Protein 6HY3 (pdb70)

Solvent-accessible surface area: 12128 Å² total; per-residue (Å²): 138,190,141,113,160,96,111,77,35,142,90,40,16,84,4,77,77,28,9,115,48,53,187,42,42,90,40,55,113,29,60,96,0,7,20,80,0,108,141,36,49,51,86,121,45,1,48,63,20,70,121,55,39,44,68,4,0,56,7,57,40,116,9,4,10,31,56,138,19,46,0,57,0,57,0,38,91,14,154,64,120,108,66,18,0,28,0,0,0,0,35,1,119,35,83,5,48,78,36,0,7,0,3,0,76,3,46,8,1,49,0,1,0,10,3,3,0,16,0,17,35,31,90,147,31,55,46,3,14,0,4,0,1,21,4,0,6,33,33,33,27,159,52,45,113,62,6,23,67,40,0,6,0,3,6,36,9,8,70,120,95,73,76,81,127,82,89,8,58,35,17,0,96,116,3,42,135,44,3,106,33,80,32,29,5,7,37,102,94,30,0,6,3,1,0,29,0,81,54,16,24,82,2,31,0,24,0,1,18,11,51,17,10,62,6,88,4,67,62,87,3,114,80,84,0,20,0,4,0,0,0,28,0,32,118,17,92,154,0,0,4,57,4,89,93,134,39,4,97,57,100,138,35,0,14,0,73,0,24,19,0,15,0,26,42,12,49,131,149

Secondary structure (DSSP, 8-state):
--S-GGGG-SS-TTS-S-SPPPTTEEEEE-GGG-B-S-S---TTTEEE-----STTEEE-GGGEEEETTEEEEE-EE-S-TTS-EEE-EEEESS-B-SSEEEEEEEE--SSSSEEEEEEEEE-SSSEEEEEEEEE-SS-SSS--TTTTTEE--EEEEEETTEEEEEE--EEGGGS-TT-TTTT--TTTS-EEEEEEE-SSSEEEEEETTEEEEEEE-SS---S-BEEEEEEE--S-TTTTSPPPGGGGG-TTTSEEEEEEEEEEEEEE-

Structure (mmCIF, N/CA/C/O backbone):
data_6HY3
#
_entry.id   6HY3
#
_cell.length_a   60.604
_cell.length_b   101.498
_cell.length_c   46.693
_cell.angle_alpha   90.00
_cell.angle_beta   90.00
_cell.angle_gamma   90.00
#
_symmetry.space_group_name_H-M   'P 21 21 2'
#
loop_
_entity.id
_entity.type
_entity.pdbx_description
1 polymer 'Beta-agarase C'
2 non-polymer 'MAGNESIUM ION'
3 non-polymer GLYCEROL
4 non-polymer 1,2-ETHANEDIOL
5 water water
#
loop_
_atom_site.group_PDB
_atom_site.id
_atom_site.type_symbol
_atom_site.label_atom_id
_atom_site.label_alt_id
_atom_site.label_comp_id
_atom_site.label_asym_id
_atom_site.label_entity_id
_atom_site.label_seq_id
_atom_site.pdbx_PDB_ins_code
_atom_site.Cartn_x
_atom_site.Cartn_y
_atom_site.Cartn_z
_atom_site.occupancy
_atom_site.B_iso_or_equiv
_atom_site.auth_seq_id
_atom_site.auth_comp_id
_atom_site.auth_asym_id
_atom_site.auth_atom_id
_atom_site.pdbx_PDB_model_num
ATOM 1 N N . SER A 1 4 ? -2.793 40.033 44.679 1.00 34.20 60 SER A N 1
ATOM 2 C CA . SER A 1 4 ? -3.153 40.404 43.284 1.00 30.99 60 SER A CA 1
ATOM 3 C C . SER A 1 4 ? -3.989 39.278 42.671 1.00 28.08 60 SER A C 1
ATOM 4 O O . SER A 1 4 ? -3.784 38.141 43.053 1.00 23.53 60 SER A O 1
ATOM 7 N N . HIS A 1 5 ? -4.882 39.647 41.756 1.00 26.06 61 HIS A N 1
ATOM 8 C CA . HIS A 1 5 ? -5.803 38.727 41.032 1.00 24.90 61 HIS A CA 1
ATOM 9 C C . HIS A 1 5 ? -5.181 38.236 39.718 1.00 25.92 61 HIS A C 1
ATOM 10 O O . HIS A 1 5 ? -5.709 37.323 39.114 1.00 23.00 61 HIS A O 1
ATOM 17 N N . HIS A 1 6 ? -4.025 38.810 39.382 1.00 25.31 62 HIS A N 1
ATOM 18 C CA . HIS A 1 6 ? -3.267 38.540 38.142 1.00 23.54 62 HIS A CA 1
ATOM 19 C C . HIS A 1 6 ? -2.590 37.163 38.157 1.00 21.04 62 HIS A C 1
ATOM 20 O O . HIS A 1 6 ? -2.561 36.475 39.182 1.00 20.25 62 HIS A O 1
ATOM 27 N N . HIS A 1 7 ? -2.039 36.812 37.011 1.00 19.58 63 HIS A N 1
ATOM 28 C CA . HIS A 1 7 ? -1.216 35.592 36.882 1.00 17.40 63 HIS A CA 1
ATOM 29 C C . HIS A 1 7 ? 0.234 36.044 36.674 1.00 18.35 63 HIS A C 1
ATOM 30 O O . HIS A 1 7 ? 0.452 37.077 36.073 1.00 15.65 63 HIS A O 1
ATOM 37 N N . HIS A 1 8 ? 1.173 35.215 37.094 1.00 18.81 64 HIS A N 1
ATOM 38 C CA . HIS A 1 8 ? 2.613 35.535 36.925 1.00 18.18 64 HIS A CA 1
ATOM 39 C C . HIS A 1 8 ? 2.957 35.713 35.447 1.00 17.09 64 HIS A C 1
ATOM 40 O O . HIS A 1 8 ? 3.657 36.622 35.129 1.00 18.12 64 HIS A O 1
ATOM 47 N N . HIS A 1 9 ? 2.378 34.912 34.552 1.00 14.42 65 HIS A N 1
ATOM 48 C CA . HIS A 1 9 ? 2.687 35.005 33.101 1.00 14.49 65 HIS A CA 1
ATOM 49 C C . HIS A 1 9 ? 2.174 36.297 32.461 1.00 15.34 65 HIS A C 1
ATOM 50 O O . HIS A 1 9 ? 2.724 36.667 31.466 1.00 14.47 65 HIS A O 1
ATOM 57 N N . HIS A 1 10 ? 1.254 37.024 33.104 1.00 14.07 66 HIS A N 1
ATOM 58 C CA . HIS A 1 10 ? 0.806 38.333 32.560 1.00 14.16 66 HIS A CA 1
ATOM 59 C C . HIS A 1 10 ? 1.932 39.380 32.597 1.00 14.51 66 HIS A C 1
ATOM 60 O O . HIS A 1 10 ? 1.817 40.318 31.890 1.00 15.75 66 HIS A O 1
ATOM 67 N N . GLY A 1 11 ? 2.963 39.205 33.420 1.00 14.25 67 GLY A N 1
ATOM 68 C CA . GLY A 1 11 ? 4.092 40.138 33.558 1.00 14.22 67 GLY A CA 1
ATOM 69 C C . GLY A 1 11 ? 5.188 39.919 32.539 1.00 13.40 67 GLY A C 1
ATOM 70 O O . GLY A 1 11 ? 6.178 40.561 32.644 1.00 13.97 67 GLY A O 1
ATOM 71 N N . SER A 1 12 ? 5.008 39.024 31.581 1.00 11.54 68 SER A N 1
ATOM 72 C CA . SER A 1 12 ? 6.016 38.798 30.540 1.00 11.23 68 SER A CA 1
ATOM 73 C C . SER A 1 12 ? 5.419 38.941 29.151 1.00 9.62 68 SER A C 1
ATOM 74 O O . SER A 1 12 ? 4.285 38.445 28.916 1.00 10.92 68 SER A O 1
ATOM 77 N N . THR A 1 13 ? 6.183 39.467 28.209 1.00 11.16 69 THR A N 1
ATOM 78 C CA . THR A 1 13 ? 5.806 39.495 26.804 1.00 11.65 69 THR A CA 1
ATOM 79 C C . THR A 1 13 ? 6.027 38.115 26.183 1.00 11.39 69 THR A C 1
ATOM 80 O O . THR A 1 13 ? 5.530 37.888 25.094 1.00 11.93 69 THR A O 1
ATOM 84 N N . TYR A 1 14 ? 6.798 37.261 26.828 1.00 12.31 70 TYR A N 1
ATOM 85 C CA . TYR A 1 14 ? 7.041 35.886 26.341 1.00 12.12 70 TYR A CA 1
ATOM 86 C C . TYR A 1 14 ? 5.847 35.013 26.640 1.00 12.38 70 TYR A C 1
ATOM 87 O O . TYR A 1 14 ? 5.223 35.107 27.709 1.00 13.21 70 TYR A O 1
ATOM 96 N N . ASP A 1 15 ? 5.539 34.084 25.732 1.00 11.06 71 ASP A N 1
ATOM 97 C CA . ASP A 1 15 ? 4.544 33.034 25.966 1.00 10.61 71 ASP A CA 1
ATOM 98 C C . ASP A 1 15 ? 5.279 31.792 26.455 1.00 9.94 71 ASP A C 1
ATOM 99 O O . ASP A 1 15 ? 5.879 31.064 25.640 1.00 9.14 71 ASP A O 1
ATOM 104 N N . PHE A 1 16 ? 5.192 31.512 27.731 1.00 10.38 72 PHE A N 1
ATOM 105 C CA . PHE A 1 16 ? 5.931 30.393 28.306 1.00 10.31 72 PHE A CA 1
ATOM 106 C C . PHE A 1 16 ? 5.437 29.063 27.782 1.00 10.08 72 PHE A C 1
ATOM 107 O O . PHE A 1 16 ? 6.152 28.032 27.996 1.00 11.02 72 PHE A O 1
ATOM 115 N N . THR A 1 17 ? 4.269 28.998 27.186 1.00 9.84 73 THR A N 1
ATOM 116 C CA . THR A 1 17 ? 3.751 27.744 26.613 1.00 10.31 73 THR A CA 1
ATOM 117 C C . THR A 1 17 ? 4.277 27.472 25.200 1.00 9.78 73 THR A C 1
ATOM 118 O O . THR A 1 17 ? 3.996 26.407 24.668 1.00 10.32 73 THR A O 1
ATOM 122 N N . GLY A 1 18 ? 4.916 28.458 24.607 1.00 9.90 74 GLY A N 1
ATOM 123 C CA . GLY A 1 18 ? 5.512 28.284 23.276 1.00 9.41 74 GLY A CA 1
ATOM 124 C C . GLY A 1 18 ? 4.538 28.447 22.112 1.00 9.22 74 GLY A C 1
ATOM 125 O O . GLY A 1 18 ? 4.906 28.273 20.942 1.00 9.90 74 GLY A O 1
ATOM 126 N N . ASN A 1 19 ? 3.306 28.877 22.390 1.00 8.93 75 ASN A N 1
ATOM 127 C CA . ASN A 1 19 ? 2.202 28.944 21.386 1.00 10.56 75 ASN A CA 1
ATOM 128 C C . ASN A 1 19 ? 2.195 30.230 20.565 1.00 11.27 75 ASN A C 1
ATOM 129 O O . ASN A 1 19 ? 1.284 30.399 19.838 1.00 14.35 75 ASN A O 1
ATOM 134 N N . THR A 1 20 ? 3.216 31.050 20.696 1.00 10.04 76 THR A N 1
ATOM 135 C CA . THR A 1 20 ? 3.212 32.357 20.026 1.00 10.06 76 THR A CA 1
ATOM 136 C C . THR A 1 20 ? 4.555 32.498 19.333 1.00 9.57 76 THR A C 1
ATOM 137 O O . THR A 1 20 ? 5.565 32.316 19.960 1.00 10.89 76 THR A O 1
ATOM 141 N N . PRO A 1 21 ? 4.612 33.019 18.100 1.00 9.52 77 PRO A N 1
ATOM 142 C CA . PRO A 1 21 ? 5.896 33.254 17.471 1.00 10.40 77 PRO A CA 1
ATOM 143 C C . PRO A 1 21 ? 6.507 34.531 18.061 1.00 10.33 77 PRO A C 1
ATOM 144 O O . PRO A 1 21 ? 5.883 35.286 18.773 1.00 11.24 77 PRO A O 1
ATOM 148 N N . PRO A 1 22 ? 7.720 34.895 17.634 1.00 10.12 78 PRO A N 1
ATOM 149 C CA . PRO A 1 22 ? 8.339 36.149 18.037 1.00 10.53 78 PRO A CA 1
ATOM 150 C C . PRO A 1 22 ? 7.552 37.357 17.489 1.00 10.62 78 PRO A C 1
ATOM 151 O O . PRO A 1 22 ? 6.774 37.250 16.595 1.00 11.58 78 PRO A O 1
ATOM 155 N N . PRO A 1 23 ? 7.785 38.563 18.023 1.00 11.65 79 PRO A N 1
ATOM 156 C CA . PRO A 1 23 ? 7.042 39.716 17.556 1.00 11.93 79 PRO A CA 1
ATOM 157 C C . PRO A 1 23 ? 7.292 39.936 16.057 1.00 11.89 79 PRO A C 1
ATOM 158 O O . PRO A 1 23 ? 8.359 39.834 15.620 1.00 13.06 79 PRO A O 1
ATOM 162 N N . ALA A 1 24 ? 6.210 40.146 15.337 1.00 11.85 80 ALA A N 1
ATOM 163 C CA . ALA A 1 24 ? 6.299 40.396 13.893 1.00 13.19 80 ALA A CA 1
ATOM 164 C C . ALA A 1 24 ? 6.981 41.736 13.704 1.00 14.36 80 ALA A C 1
ATOM 165 O O . ALA A 1 24 ? 6.519 42.709 14.241 1.00 16.05 80 ALA A O 1
ATOM 167 N N . PRO A 1 25 ? 8.002 41.806 12.841 1.00 14.82 81 PRO A N 1
ATOM 168 C CA . PRO A 1 25 ? 8.572 43.088 12.451 1.00 15.96 81 PRO A CA 1
ATOM 169 C C . PRO A 1 25 ? 7.527 43.948 11.720 1.00 15.15 81 PRO A C 1
ATOM 170 O O . PRO A 1 25 ? 6.606 43.490 11.138 1.00 16.33 81 PRO A O 1
ATOM 174 N N . GLN A 1 26 ? 7.753 45.255 11.759 1.00 18.60 82 GLN A N 1
ATOM 175 C CA . GLN A 1 26 ? 6.856 46.235 11.101 1.00 21.89 82 GLN A CA 1
ATOM 176 C C . GLN A 1 26 ? 6.645 45.873 9.618 1.00 17.65 82 GLN A C 1
ATOM 177 O O . GLN A 1 26 ? 7.593 45.559 8.927 1.00 20.01 82 GLN A O 1
ATOM 183 N N . GLY A 1 27 ? 5.395 45.866 9.189 1.00 18.09 83 GLY A N 1
ATOM 184 C CA . GLY A 1 27 ? 5.029 45.564 7.793 1.00 17.95 83 GLY A CA 1
ATOM 185 C C . GLY A 1 27 ? 4.949 44.081 7.487 1.00 17.06 83 GLY A C 1
ATOM 186 O O . GLY A 1 27 ? 4.660 43.744 6.387 1.00 17.39 83 GLY A O 1
ATOM 187 N N . MET A 1 28 ? 5.195 43.236 8.481 1.00 16.05 84 MET A N 1
ATOM 188 C CA . MET A 1 28 ? 5.193 41.779 8.225 1.00 14.26 84 MET A CA 1
ATOM 189 C C . MET A 1 28 ? 4.162 41.101 9.134 1.00 12.90 84 MET A C 1
ATOM 190 O O . MET A 1 28 ? 3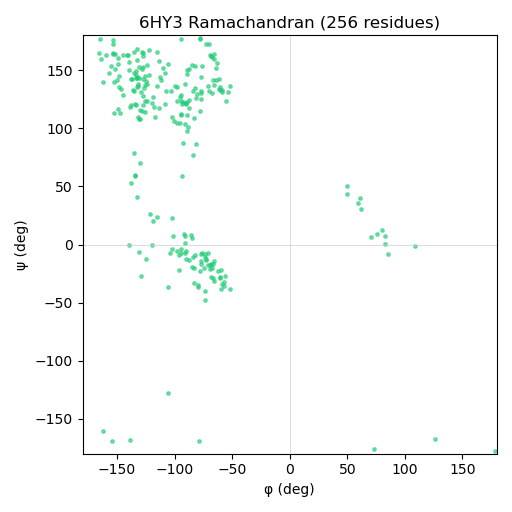.710 41.659 10.076 1.00 14.08 84 MET A O 1
ATOM 195 N N . LYS A 1 29 ? 3.891 39.855 8.810 1.00 12.25 85 LYS A N 1
ATOM 196 C CA . LYS A 1 29 ? 2.962 39.059 9.634 1.00 11.71 85 LYS A CA 1
ATOM 197 C C . LYS A 1 29 ? 3.378 37.593 9.557 1.00 10.71 85 LYS A C 1
ATOM 198 O O . LYS A 1 29 ? 3.991 37.192 8.595 1.00 11.04 85 LYS A O 1
ATOM 204 N N . TRP A 1 30 ? 3.005 36.863 10.593 1.00 10.25 86 TRP A N 1
ATOM 205 C CA . TRP A 1 30 ? 3.263 35.410 10.608 1.00 9.83 86 TRP A CA 1
ATOM 206 C C . TRP A 1 30 ? 2.035 34.670 10.100 1.00 10.20 86 TRP A C 1
ATOM 207 O O . TRP A 1 30 ? 0.965 34.892 10.605 1.00 12.10 86 TRP A O 1
ATOM 218 N N . VAL A 1 31 ? 2.259 33.795 9.151 1.00 10.10 87 VAL A N 1
ATOM 219 C CA . VAL A 1 31 ? 1.196 32.911 8.659 1.00 10.54 87 VAL A CA 1
ATOM 220 C C . VAL A 1 31 ? 1.615 31.451 8.826 1.00 10.50 87 VAL A C 1
ATOM 221 O O . VAL A 1 31 ? 2.816 31.125 8.833 1.00 10.23 87 VAL A O 1
ATOM 225 N N . LYS A 1 32 ? 0.636 30.626 9.110 1.00 10.54 88 LYS A N 1
ATOM 226 C CA A LYS A 1 32 ? 0.972 29.153 9.310 0.50 11.65 88 LYS A CA 1
ATOM 227 C CA B LYS A 1 32 ? 0.983 29.150 9.305 0.50 12.22 88 LYS A CA 1
ATOM 228 C C . LYS A 1 32 ? 1.348 28.364 8.004 1.00 12.23 88 LYS A C 1
ATOM 229 O O . LYS A 1 32 ? 0.737 28.600 7.004 1.00 14.06 88 LYS A O 1
ATOM 240 N N . ILE A 1 33 ? 2.419 27.625 8.096 1.00 10.96 89 ILE A N 1
ATOM 241 C CA . ILE A 1 33 ? 2.692 26.637 7.029 1.00 10.95 89 ILE A CA 1
ATOM 242 C C . ILE A 1 33 ? 2.028 25.343 7.475 1.00 10.68 89 ILE A C 1
ATOM 243 O O . ILE A 1 33 ? 2.568 24.659 8.298 1.00 10.52 89 ILE A O 1
ATOM 248 N N . SER A 1 34 ? 0.882 25.022 6.879 1.00 11.22 90 SER A N 1
ATOM 249 C CA . SER A 1 34 ? 0.107 23.857 7.371 1.00 12.14 90 SER A CA 1
ATOM 250 C C . SER A 1 34 ? 0.837 22.538 7.083 1.00 9.84 90 SER A C 1
ATOM 251 O O . SER A 1 34 ? 0.731 21.644 7.864 1.00 10.65 90 SER A O 1
ATOM 254 N N . GLN A 1 35 ? 1.658 22.470 6.035 1.00 9.50 91 GLN A N 1
ATOM 255 C CA . GLN A 1 35 ? 2.407 21.234 5.671 1.00 10.57 91 GLN A CA 1
ATOM 256 C C . GLN A 1 35 ? 3.564 20.969 6.655 1.00 10.73 91 GLN A C 1
ATOM 257 O O . GLN A 1 35 ? 4.059 19.904 6.632 1.00 10.76 91 GLN A O 1
ATOM 263 N N . LEU A 1 36 ? 3.928 21.944 7.492 1.00 9.45 92 LEU A N 1
ATOM 264 C CA . LEU A 1 36 ? 5.019 21.804 8.483 1.00 8.72 92 LEU A CA 1
ATOM 265 C C . LEU A 1 36 ? 4.468 21.990 9.907 1.00 8.55 92 LEU A C 1
ATOM 266 O O . LEU A 1 36 ? 5.242 22.208 10.802 1.00 8.89 92 LEU A O 1
ATOM 271 N N . SER A 1 37 ? 3.150 21.825 10.072 1.00 8.44 93 SER A N 1
ATOM 272 C CA . SER A 1 37 ? 2.486 21.997 11.383 1.00 9.39 93 SER A CA 1
ATOM 273 C C . SER A 1 37 ? 1.671 20.757 11.655 1.00 9.30 93 SER A C 1
ATOM 274 O O . SER A 1 37 ? 1.078 20.205 10.695 1.00 11.38 93 SER A O 1
ATOM 277 N N . ASP A 1 38 ? 1.612 20.298 12.881 1.00 9.39 94 ASP A N 1
ATOM 278 C CA . ASP A 1 38 ? 0.833 19.132 13.222 1.00 9.21 94 ASP A CA 1
ATOM 279 C C . ASP A 1 38 ? 0.618 19.127 14.725 1.00 9.04 94 ASP A C 1
ATOM 280 O O . ASP A 1 38 ? 1.575 19.385 15.476 1.00 9.40 94 ASP A O 1
ATOM 285 N N . GLU A 1 39 ? -0.571 18.754 15.163 1.00 9.67 95 GLU A N 1
ATOM 286 C CA . GLU A 1 39 ? -0.908 18.464 16.576 1.00 10.19 95 GLU A CA 1
ATOM 287 C C . GLU A 1 39 ? -0.797 16.981 16.913 1.00 8.97 95 GLU A C 1
ATOM 288 O O . GLU A 1 39 ? -0.986 16.600 18.057 1.00 9.65 95 GLU A O 1
ATOM 294 N N . PHE A 1 40 ? -0.570 16.152 15.898 1.00 9.76 96 PHE A N 1
ATOM 295 C CA . PHE A 1 40 ? -0.398 14.705 16.081 1.00 10.51 96 PHE A CA 1
ATOM 296 C C . PHE A 1 40 ? -1.627 14.079 16.729 1.00 13.09 96 PHE A C 1
ATOM 297 O O . PHE A 1 40 ? -1.461 13.109 17.467 1.00 14.52 96 PHE A O 1
ATOM 305 N N . ASN A 1 41 ? -2.819 14.573 16.396 1.00 13.24 97 ASN A N 1
ATOM 306 C CA . ASN A 1 41 ? -4.089 14.051 16.936 1.00 16.59 97 ASN A CA 1
ATOM 307 C C . ASN A 1 41 ? -4.762 13.179 15.897 1.00 17.85 97 ASN A C 1
ATOM 308 O O . ASN A 1 41 ? -5.840 12.673 16.244 1.00 20.16 97 ASN A O 1
ATOM 313 N N . ASN A 1 42 ? -4.227 13.069 14.699 1.00 16.63 98 ASN A N 1
ATOM 314 C CA . ASN A 1 42 ? -4.926 12.424 13.551 1.00 19.68 98 ASN A CA 1
ATOM 315 C C . ASN A 1 42 ? -3.968 11.462 12.865 1.00 18.03 98 ASN A C 1
ATOM 316 O O . ASN A 1 42 ? -3.931 11.436 11.638 1.00 19.44 98 ASN A O 1
ATOM 321 N N . GLY A 1 43 ? -3.176 10.721 13.620 1.00 17.92 99 GLY A N 1
ATOM 322 C CA . GLY A 1 43 ? -2.263 9.721 13.062 1.00 16.92 99 GLY A CA 1
ATOM 323 C C . GLY A 1 43 ? -1.059 10.338 12.364 1.00 14.20 99 GLY A C 1
ATOM 324 O O . GLY A 1 43 ? -0.801 11.557 12.458 1.00 16.18 99 GLY A O 1
ATOM 325 N N . PHE A 1 44 ? -0.265 9.482 11.781 1.00 13.51 100 PHE A N 1
ATOM 326 C CA . PHE A 1 44 ? 0.976 9.818 11.060 1.00 13.72 100 PHE A CA 1
ATOM 327 C C . PHE A 1 44 ? 0.576 10.219 9.664 1.00 15.11 100 PHE A C 1
ATOM 328 O O . PHE A 1 44 ? 0.125 9.351 8.846 1.00 15.25 100 PHE A O 1
ATOM 336 N N . ASN A 1 45 ? 0.677 11.496 9.343 1.00 12.04 101 ASN A N 1
ATOM 337 C CA . ASN A 1 45 ? 0.149 12.053 8.072 1.00 12.69 101 ASN A CA 1
ATOM 338 C C . ASN A 1 45 ? 1.220 11.942 6.996 1.00 12.93 101 ASN A C 1
ATOM 339 O O . ASN A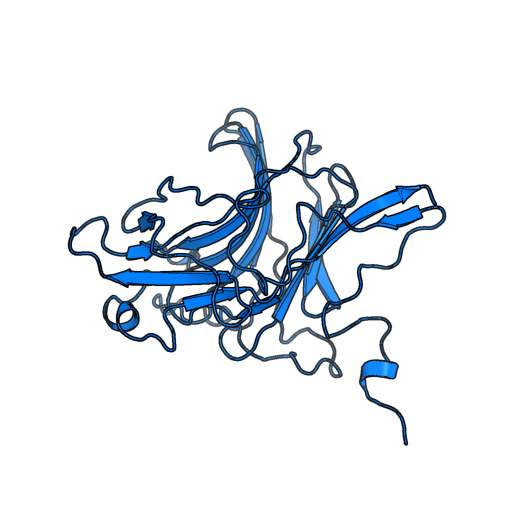 1 45 ? 2.195 12.756 6.998 1.00 14.01 101 ASN A O 1
ATOM 344 N N . THR A 1 46 ? 1.119 10.964 6.114 1.00 15.15 102 THR A N 1
ATOM 345 C CA . THR A 1 46 ? 2.143 10.709 5.086 1.00 15.63 102 THR A CA 1
ATOM 346 C C . THR A 1 46 ? 2.162 11.788 4.007 1.00 15.45 102 THR A C 1
ATOM 347 O O . THR A 1 46 ? 3.075 11.763 3.206 1.00 17.60 102 THR A O 1
ATOM 351 N N . ASP A 1 47 ? 1.223 12.724 3.985 1.00 15.09 103 ASP A N 1
ATOM 352 C CA . ASP A 1 47 ? 1.297 13.856 3.044 1.00 17.04 103 ASP A CA 1
ATOM 353 C C . ASP A 1 47 ? 2.299 14.870 3.582 1.00 14.74 103 ASP A C 1
ATOM 354 O O . ASP A 1 47 ? 2.776 15.675 2.800 1.00 17.64 103 ASP A O 1
ATOM 359 N N . LYS A 1 48 ? 2.534 14.824 4.905 1.00 11.84 104 LYS A N 1
ATOM 360 C CA . LYS A 1 48 ? 3.456 15.805 5.548 1.00 11.59 104 LYS A CA 1
ATOM 361 C C . LYS A 1 48 ? 4.805 15.205 5.938 1.00 10.66 104 LYS A C 1
ATOM 362 O O . LYS A 1 48 ? 5.816 15.913 5.868 1.00 10.47 104 LYS A O 1
ATOM 368 N N . TRP A 1 49 ? 4.821 13.970 6.380 1.00 10.86 105 TRP A N 1
ATOM 369 C CA . TRP A 1 49 ? 5.981 13.382 7.101 1.00 11.08 105 TRP A CA 1
ATOM 370 C C . TRP A 1 49 ? 6.382 12.079 6.426 1.00 12.12 105 TRP A C 1
ATOM 371 O O . TRP A 1 49 ? 5.501 11.373 5.852 1.00 13.19 105 TRP A O 1
ATOM 382 N N . THR A 1 50 ? 7.635 11.746 6.548 1.00 11.55 106 THR A N 1
ATOM 383 C CA . THR A 1 50 ? 8.185 10.469 6.037 1.00 12.88 106 THR A CA 1
ATOM 384 C C . THR A 1 50 ? 9.152 9.952 7.070 1.00 12.23 106 THR A C 1
ATOM 385 O O . THR A 1 50 ? 9.883 10.747 7.754 1.00 13.11 106 THR A O 1
ATOM 389 N N . LYS A 1 51 ? 9.289 8.643 7.143 1.00 12.40 107 LYS A N 1
ATOM 390 C CA . LYS A 1 51 ? 10.323 7.979 7.968 1.00 13.30 107 LYS A CA 1
ATOM 391 C C . LYS A 1 51 ? 11.549 7.875 7.102 1.00 15.09 107 LYS A C 1
ATOM 392 O O . LYS A 1 51 ? 11.522 7.216 6.056 1.00 18.80 107 LYS A O 1
ATOM 398 N N . SER A 1 52 ? 12.627 8.517 7.501 1.00 15.56 108 SER A N 1
ATOM 399 C CA . SER A 1 52 ? 13.881 8.578 6.716 1.00 16.91 108 SER A CA 1
ATOM 400 C C . SER A 1 52 ? 14.861 7.688 7.473 1.00 17.80 108 SER A C 1
ATOM 401 O O . SER A 1 52 ? 15.175 8.050 8.545 1.00 18.76 108 SER A O 1
ATOM 404 N N . LEU A 1 53 ? 15.389 6.638 6.842 1.00 13.81 109 LEU A N 1
ATOM 405 C CA . LEU A 1 53 ? 16.078 5.591 7.630 1.00 14.53 109 LEU A CA 1
ATOM 406 C C . LEU A 1 53 ? 17.578 5.427 7.373 1.00 13.45 109 LEU A C 1
ATOM 407 O O . LEU A 1 53 ? 18.090 4.394 7.701 1.00 14.85 109 LEU A O 1
ATOM 412 N N . TRP A 1 54 ? 18.234 6.467 6.888 1.00 12.67 110 TRP A N 1
ATOM 413 C CA . TRP A 1 54 ? 19.715 6.392 6.800 1.00 12.89 110 TRP A CA 1
ATOM 414 C C . TRP A 1 54 ? 20.291 6.287 8.222 1.00 13.62 110 TRP A C 1
ATOM 415 O O . TRP A 1 54 ? 19.808 6.897 9.128 1.00 12.16 110 TRP A O 1
ATOM 426 N N . ASN A 1 55 ? 21.325 5.492 8.361 1.00 12.87 111 ASN A N 1
ATOM 427 C CA . ASN A 1 55 ? 21.922 5.300 9.687 1.00 12.06 111 ASN A CA 1
ATOM 428 C C . ASN A 1 55 ? 23.009 6.326 9.962 1.00 11.69 111 ASN A C 1
ATOM 429 O O . ASN A 1 55 ? 23.817 6.626 9.148 1.00 13.41 111 ASN A O 1
ATOM 434 N N . TYR A 1 56 ? 23.121 6.618 11.258 1.00 11.80 112 TYR A N 1
ATOM 435 C CA . TYR A 1 56 ? 24.330 7.252 11.826 1.00 11.51 112 TYR A CA 1
ATOM 436 C C . TYR A 1 56 ? 25.354 6.104 11.975 1.00 12.16 112 TYR A C 1
ATOM 437 O O . TYR A 1 56 ? 25.126 4.933 11.651 1.00 12.26 112 TYR A O 1
ATOM 446 N N . GLY A 1 57 ? 26.452 6.359 12.666 1.00 11.26 113 GLY A N 1
ATOM 447 C CA . GLY A 1 57 ? 27.399 5.257 12.912 1.00 11.49 113 GLY A CA 1
ATOM 448 C C . GLY A 1 57 ? 26.868 4.206 13.889 1.00 12.32 113 GLY A C 1
ATOM 449 O O . GLY A 1 57 ? 25.855 4.341 14.517 1.00 10.62 113 GLY A O 1
ATOM 450 N N . VAL A 1 58 ? 27.614 3.142 14.020 1.00 12.01 114 VAL A N 1
ATOM 451 C CA . VAL A 1 58 ? 27.307 2.070 15.003 1.00 11.82 114 VAL A CA 1
ATOM 452 C C . VAL A 1 58 ? 27.129 2.740 16.371 1.00 11.68 114 VAL A C 1
ATOM 453 O O . VAL A 1 58 ? 27.900 3.597 16.733 1.00 12.33 114 VAL A O 1
ATOM 457 N N . PRO A 1 59 ? 26.128 2.392 17.174 1.00 10.02 115 PRO A N 1
ATOM 458 C CA . PRO A 1 59 ? 25.254 1.214 16.985 1.00 10.47 115 PRO A CA 1
ATOM 459 C C . PRO A 1 59 ? 23.856 1.475 16.419 1.00 9.83 115 PRO A C 1
ATOM 460 O O . PRO A 1 59 ? 22.953 0.704 16.614 1.00 11.34 115 PRO A O 1
ATOM 464 N N . VAL A 1 60 ? 23.692 2.579 15.738 1.00 9.82 116 VAL A N 1
ATOM 465 C CA . VAL A 1 60 ? 22.348 3.040 15.293 1.00 9.99 116 VAL A CA 1
ATOM 466 C C . VAL A 1 60 ? 21.782 2.145 14.185 1.00 9.96 116 VAL A C 1
ATOM 467 O O . VAL A 1 60 ? 22.436 1.956 13.171 1.00 11.30 116 VAL A O 1
ATOM 471 N N . GLN A 1 61 ? 20.515 1.751 14.370 1.00 10.24 117 GLN A N 1
ATOM 472 C CA . GLN A 1 61 ? 19.723 1.102 13.317 1.00 11.25 117 GLN A CA 1
ATOM 473 C C . GLN A 1 61 ? 18.359 1.805 13.236 1.00 10.34 117 GLN A C 1
ATOM 474 O O . GLN A 1 61 ? 17.493 1.566 14.086 1.00 10.16 117 GLN A O 1
ATOM 480 N N . MET A 1 62 ? 18.200 2.560 12.170 1.00 11.01 118 MET A N 1
ATOM 481 C CA . MET A 1 62 ? 16.945 3.306 11.952 1.00 10.92 118 MET A CA 1
ATOM 482 C C . MET A 1 62 ? 15.893 2.358 11.372 1.00 12.83 118 MET A C 1
ATOM 483 O O . MET A 1 62 ? 16.199 1.647 10.433 1.00 14.49 118 MET A O 1
ATOM 488 N N . LYS A 1 63 ? 14.727 2.365 11.985 1.00 12.40 119 LYS A N 1
ATOM 489 C CA . LYS A 1 63 ? 13.635 1.448 11.579 1.00 12.44 119 LYS A CA 1
ATOM 490 C C . LYS A 1 63 ? 12.305 2.200 11.544 1.00 13.56 119 LYS A C 1
ATOM 491 O O . LYS A 1 63 ? 12.017 2.964 12.423 1.00 12.97 119 LYS A O 1
ATOM 497 N N . ALA A 1 64 ? 11.475 1.858 10.569 1.00 12.84 120 ALA A N 1
ATOM 498 C CA . ALA A 1 64 ? 10.149 2.507 10.443 1.00 13.61 120 ALA A CA 1
ATOM 499 C C . ALA A 1 64 ? 9.252 2.168 11.632 1.00 14.26 120 ALA A C 1
ATOM 500 O O . ALA A 1 64 ? 8.541 3.006 12.066 1.00 15.20 120 ALA A O 1
ATOM 502 N N . GLU A 1 65 ? 9.384 0.993 12.221 1.00 13.54 121 GLU A N 1
ATOM 503 C CA . GLU A 1 65 ? 8.489 0.590 13.338 1.00 14.65 121 GLU A CA 1
ATOM 504 C C . GLU A 1 65 ? 8.841 1.264 14.674 1.00 13.45 121 GLU A C 1
ATOM 505 O O . GLU A 1 65 ? 8.093 1.105 15.559 1.00 14.73 121 GLU A O 1
ATOM 511 N N . ASN A 1 66 ? 9.957 1.993 14.742 1.00 12.54 122 ASN A N 1
ATOM 512 C CA . ASN A 1 66 ? 10.405 2.685 15.977 1.00 11.38 122 ASN A CA 1
ATOM 513 C C . ASN A 1 66 ? 9.881 4.135 16.041 1.00 11.18 122 ASN A C 1
ATOM 514 O O . ASN A 1 66 ? 10.292 4.837 16.891 1.00 11.56 122 ASN A O 1
ATOM 519 N N . SER A 1 67 ? 8.984 4.495 15.131 1.00 11.03 123 SER A N 1
ATOM 520 C CA . SER A 1 67 ? 8.281 5.802 15.231 1.00 11.09 123 SER A CA 1
ATOM 521 C C . SER A 1 67 ? 6.816 5.622 14.854 1.00 12.10 123 SER A C 1
ATOM 522 O O . SER A 1 67 ? 6.478 4.702 14.164 1.00 12.46 123 SER A O 1
ATOM 525 N N . GLY A 1 68 ? 6.002 6.535 15.331 1.00 11.07 124 GLY A N 1
ATOM 526 C CA . GLY A 1 68 ? 4.560 6.493 15.050 1.00 11.47 124 GLY A CA 1
ATOM 527 C C . GLY A 1 68 ? 3.863 7.632 15.746 1.00 13.27 124 GLY A C 1
ATOM 528 O O . GLY A 1 68 ? 4.521 8.459 16.337 1.00 12.20 124 GLY A O 1
ATOM 529 N N . VAL A 1 69 ? 2.554 7.657 15.599 1.00 13.06 125 VAL A N 1
ATOM 530 C CA . VAL A 1 69 ? 1.730 8.683 16.277 1.00 12.19 125 VAL A CA 1
ATOM 531 C C . VAL A 1 69 ? 0.697 7.929 17.103 1.00 14.07 125 VAL A C 1
ATOM 532 O O . VAL A 1 69 ? -0.009 7.080 16.586 1.00 16.44 125 VAL A O 1
ATOM 536 N N . SER A 1 70 ? 0.695 8.210 18.373 1.00 13.19 126 SER A N 1
ATOM 537 C CA A SER A 1 70 ? -0.265 7.593 19.399 0.50 16.27 126 SER A CA 1
ATOM 538 C CA B SER A 1 70 ? -0.152 7.543 19.483 0.50 15.66 126 SER A CA 1
ATOM 539 C C . SER A 1 70 ? -0.494 8.479 20.689 1.00 16.28 126 SER A C 1
ATOM 540 O O . SER A 1 70 ? 0.358 9.238 20.984 1.00 14.96 126 SER A O 1
ATOM 545 N N . ASP A 1 71 ? -1.749 8.571 21.052 1.00 18.93 127 ASP A N 1
ATOM 546 C CA . ASP A 1 71 ? -2.130 9.331 22.280 1.00 20.34 127 ASP A CA 1
ATOM 547 C C . ASP A 1 71 ? -1.720 10.803 22.145 1.00 15.75 127 ASP A C 1
ATOM 548 O O . ASP A 1 71 ? -1.202 11.374 23.100 1.00 17.94 127 ASP A O 1
ATOM 553 N N . GLY A 1 72 ? -1.897 11.376 20.949 1.00 14.93 128 GLY A N 1
ATOM 554 C CA . GLY A 1 72 ? -1.676 12.818 20.732 1.00 12.65 128 GLY A CA 1
ATOM 555 C C . GLY A 1 72 ? -0.215 13.184 20.571 1.00 12.59 128 GLY A C 1
ATOM 556 O O . GLY A 1 72 ? 0.083 14.396 20.559 1.00 13.08 128 GLY A O 1
ATOM 557 N N . LYS A 1 73 ? 0.664 12.224 20.386 1.00 10.37 129 LYS A N 1
ATOM 558 C CA . LYS A 1 73 ? 2.112 12.519 20.235 1.00 11.08 129 LYS A CA 1
ATOM 559 C C . LYS A 1 73 ? 2.703 11.786 19.059 1.00 10.71 129 LYS A C 1
ATOM 560 O O . LYS A 1 73 ? 2.364 10.598 18.821 1.00 11.87 129 LYS A O 1
ATOM 566 N N . LEU A 1 74 ? 3.635 12.397 18.373 1.00 10.24 130 LEU A N 1
ATOM 567 C CA . LEU A 1 74 ? 4.637 11.714 17.536 1.00 10.05 130 LEU A CA 1
ATOM 568 C C . LEU A 1 74 ? 5.666 11.137 18.482 1.00 10.22 130 LEU A C 1
ATOM 569 O O . LEU A 1 74 ? 6.102 11.820 19.422 1.00 11.39 130 LEU A O 1
ATOM 574 N N . TRP A 1 75 ? 6.007 9.885 18.301 1.00 9.55 131 TRP A N 1
ATOM 575 C CA . TRP A 1 75 ? 6.972 9.251 19.221 1.00 9.88 131 TRP A CA 1
ATOM 576 C C . TRP A 1 75 ? 8.083 8.602 18.427 1.00 9.32 131 TRP A C 1
ATOM 577 O O . TRP A 1 75 ? 7.880 8.103 17.293 1.00 9.87 131 TRP A O 1
ATOM 588 N N . ILE A 1 76 ? 9.257 8.539 19.053 1.00 9.46 132 ILE A N 1
ATOM 589 C CA . ILE A 1 76 ? 10.435 7.806 18.543 1.00 9.19 132 ILE A CA 1
ATOM 590 C C . ILE A 1 76 ? 10.982 7.035 19.716 1.00 9.84 132 ILE A C 1
ATOM 591 O O . ILE A 1 76 ? 11.296 7.605 20.742 1.00 10.22 132 ILE A O 1
ATOM 596 N N . LYS A 1 77 ? 11.034 5.703 19.571 1.00 10.38 133 LYS A N 1
ATOM 597 C CA . LYS A 1 77 ? 11.414 4.794 20.674 1.00 11.14 133 LYS A CA 1
ATOM 598 C C . LYS A 1 77 ? 12.723 4.079 20.339 1.00 10.26 133 LYS A C 1
ATOM 599 O O . LYS A 1 77 ? 12.904 3.672 19.200 1.00 11.14 133 LYS A O 1
ATOM 605 N N . ALA A 1 78 ? 13.604 3.992 21.300 1.00 9.59 134 ALA A N 1
ATOM 606 C CA . ALA A 1 78 ? 14.835 3.194 21.200 1.00 9.50 134 ALA A CA 1
ATOM 607 C C . ALA A 1 78 ? 14.603 1.818 21.795 1.00 11.56 134 ALA A C 1
ATOM 608 O O . ALA A 1 78 ? 14.209 1.757 22.934 1.00 11.51 134 ALA A O 1
ATOM 610 N N . THR A 1 79 ? 14.848 0.788 20.978 1.00 11.82 135 THR A N 1
ATOM 611 C CA . THR A 1 79 ? 14.703 -0.597 21.494 1.00 12.19 135 THR A CA 1
ATOM 612 C C . THR A 1 79 ? 15.972 -1.381 21.180 1.00 11.91 135 THR A C 1
ATOM 613 O O . THR A 1 79 ? 16.751 -0.996 20.312 1.00 13.10 135 THR A O 1
ATOM 617 N N . LEU A 1 80 ? 16.121 -2.527 21.822 1.00 12.09 136 LEU A N 1
ATOM 618 C CA . LEU A 1 80 ? 17.354 -3.327 21.733 1.00 13.38 136 LEU A CA 1
ATOM 619 C C . LEU A 1 80 ? 17.285 -4.339 20.595 1.00 12.48 136 LEU A C 1
ATOM 620 O O . LEU A 1 80 ? 16.379 -5.177 20.574 1.00 15.60 136 LEU A O 1
ATOM 625 N N . GLY A 1 81 ? 18.199 -4.276 19.667 1.00 13.51 137 GLY A N 1
ATOM 626 C CA . GLY A 1 81 ? 18.357 -5.231 18.562 1.00 13.65 137 GLY A CA 1
ATOM 627 C C . GLY A 1 81 ? 19.370 -6.320 18.928 1.00 15.40 137 GLY A C 1
ATOM 628 O O . GLY A 1 81 ? 20.027 -6.249 19.969 1.00 17.01 1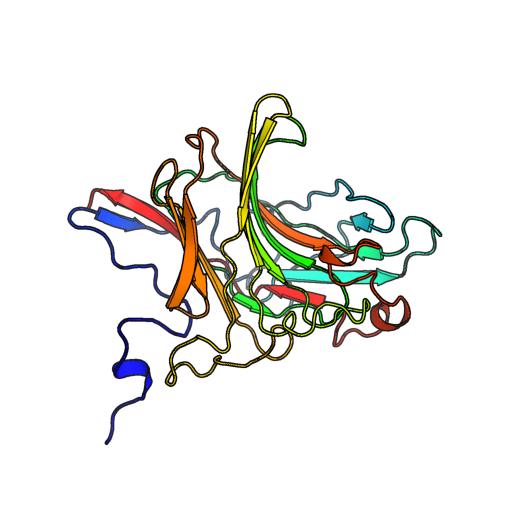37 GLY A O 1
ATOM 629 N N . ASN A 1 82 ? 19.539 -7.262 18.036 1.00 14.91 138 ASN A N 1
ATOM 630 C CA . ASN A 1 82 ? 20.446 -8.409 18.343 1.00 16.21 138 ASN A CA 1
ATOM 631 C C . ASN A 1 82 ? 21.556 -8.495 17.315 1.00 16.90 138 ASN A C 1
ATOM 632 O O . ASN A 1 82 ? 22.141 -9.583 17.167 1.00 16.23 138 ASN A O 1
ATOM 637 N N . ASP A 1 83 ? 21.929 -7.399 16.671 1.00 16.04 139 ASP A N 1
ATOM 638 C CA . ASP A 1 83 ? 23.165 -7.291 15.882 1.00 15.86 139 ASP A CA 1
ATOM 639 C C . ASP A 1 83 ? 24.190 -6.626 16.773 1.00 14.97 139 ASP A C 1
ATOM 640 O O . ASP A 1 83 ? 23.906 -5.522 17.284 1.00 14.42 139 ASP A O 1
ATOM 645 N N . PRO A 1 84 ? 25.373 -7.206 17.032 1.00 12.99 140 PRO A N 1
ATOM 646 C CA . PRO A 1 84 ? 26.342 -6.616 17.938 1.00 13.68 140 PRO A CA 1
ATOM 647 C C . PRO A 1 84 ? 26.730 -5.179 17.546 1.00 13.86 140 PRO A C 1
ATOM 648 O O . PRO A 1 84 ? 27.077 -4.459 18.405 1.00 15.97 140 PRO A O 1
ATOM 652 N N . GLU A 1 85 ? 26.631 -4.849 16.273 1.00 14.36 141 GLU A N 1
ATOM 653 C CA . GLU A 1 85 ? 27.035 -3.498 15.817 1.00 13.72 141 GLU A CA 1
ATOM 654 C C . GLU A 1 85 ? 25.829 -2.594 15.536 1.00 14.05 141 GLU A C 1
ATOM 655 O O . GLU A 1 85 ? 26.042 -1.446 15.172 1.00 17.00 141 GLU A O 1
ATOM 661 N N . ARG A 1 86 ? 24.626 -3.093 15.577 1.00 13.30 142 ARG A N 1
ATOM 662 C CA . ARG A 1 86 ? 23.474 -2.218 15.236 1.00 14.26 142 ARG A CA 1
ATOM 663 C C . ARG A 1 86 ? 22.377 -2.510 16.249 1.00 11.58 142 ARG A C 1
ATOM 664 O O . ARG A 1 86 ? 21.317 -2.782 15.844 1.00 16.35 142 ARG A O 1
ATOM 672 N N . TRP A 1 87 ? 22.698 -2.437 17.529 1.00 11.38 143 TRP A N 1
ATOM 673 C CA . TRP A 1 87 ? 21.726 -2.826 18.586 1.00 11.54 143 TRP A CA 1
ATOM 674 C C . TRP A 1 87 ? 20.794 -1.696 19.035 1.00 11.47 143 TRP A C 1
ATOM 675 O O . TRP A 1 87 ? 19.8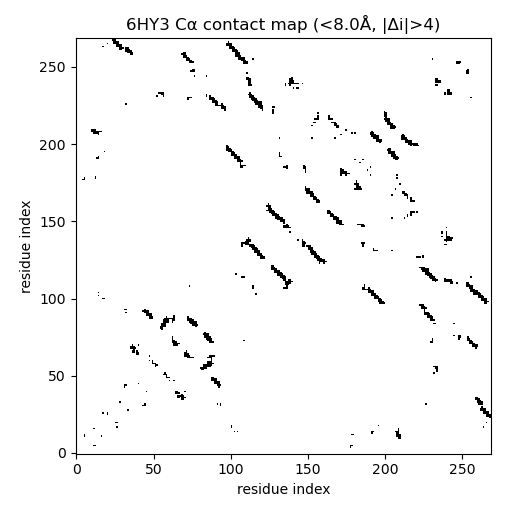58 -1.977 19.684 1.00 11.78 143 TRP A O 1
ATOM 686 N N . PHE A 1 88 ? 21.105 -0.465 18.665 1.00 10.57 144 PHE A N 1
ATOM 687 C CA . PHE A 1 88 ? 20.264 0.683 19.093 1.00 10.28 144 PHE A CA 1
ATOM 688 C C . PHE A 1 88 ? 19.236 0.949 18.010 1.00 9.71 144 PHE A C 1
ATOM 689 O O . PHE A 1 88 ? 19.489 1.692 17.034 1.00 9.65 144 PHE A O 1
ATOM 697 N N . GLU A 1 89 ? 18.099 0.263 18.081 1.00 10.09 145 GLU A N 1
ATOM 698 C CA . GLU A 1 89 ? 17.015 0.434 17.092 1.00 10.99 145 GLU A CA 1
ATOM 699 C C . GLU A 1 89 ? 16.281 1.739 17.432 1.00 10.15 145 GLU A C 1
ATOM 700 O O . GLU A 1 89 ? 15.921 1.917 18.608 1.00 10.79 145 GLU A O 1
ATOM 706 N N . THR A 1 90 ? 16.095 2.572 16.432 1.00 9.81 146 THR A N 1
ATOM 707 C CA . THR A 1 90 ? 15.537 3.933 16.652 1.00 9.13 146 THR A CA 1
ATOM 708 C C . THR A 1 90 ? 14.870 4.359 15.366 1.00 9.39 146 THR A C 1
ATOM 709 O O . THR A 1 90 ? 14.609 3.531 14.465 1.00 10.40 146 THR A O 1
ATOM 713 N N . SER A 1 91 ? 14.497 5.633 15.265 1.00 9.08 147 SER A N 1
ATOM 714 C CA . SER A 1 91 ? 13.827 6.086 14.035 1.00 10.09 147 SER A CA 1
ATOM 715 C C . SER A 1 91 ? 14.076 7.579 13.821 1.00 9.17 147 SER A C 1
ATOM 716 O O . SER A 1 91 ? 14.770 8.227 14.635 1.00 9.46 147 SER A O 1
ATOM 719 N N . ARG A 1 92 ? 13.579 8.076 12.698 1.00 9.28 148 ARG A N 1
ATOM 720 C CA . ARG A 1 92 ? 13.749 9.460 12.276 1.00 9.64 148 ARG A CA 1
ATOM 721 C C . ARG A 1 92 ? 12.501 9.824 11.507 1.00 10.00 148 ARG A C 1
ATOM 722 O O . ARG A 1 92 ? 12.044 9.037 10.628 1.00 11.59 148 ARG A O 1
ATOM 730 N N . VAL A 1 93 ? 11.960 10.993 11.771 1.00 9.50 149 VAL A N 1
ATOM 731 C CA . VAL A 1 93 ? 10.790 11.532 11.026 1.00 9.11 149 VAL A CA 1
ATOM 732 C C . VAL A 1 93 ? 11.223 12.853 10.416 1.00 9.62 149 VAL A C 1
ATOM 733 O O . VAL A 1 93 ? 11.818 13.716 11.096 1.00 9.85 149 VAL A O 1
ATOM 737 N N A MET A 1 94 ? 10.949 13.043 9.139 0.50 9.97 150 MET A N 1
ATOM 738 N N B MET A 1 94 ? 10.941 13.042 9.137 0.50 9.49 150 MET A N 1
ATOM 739 C CA A MET A 1 94 ? 11.279 14.302 8.460 0.50 10.36 150 MET A CA 1
ATOM 740 C CA B MET A 1 94 ? 11.359 14.212 8.344 0.50 9.62 150 MET A CA 1
ATOM 741 C C A MET A 1 94 ? 10.142 14.792 7.578 0.50 9.80 150 MET A C 1
ATOM 742 C C B MET A 1 94 ? 10.164 14.781 7.568 0.50 9.37 150 MET A C 1
ATOM 743 O O A MET A 1 94 ? 9.309 14.020 7.097 0.50 10.53 150 MET A O 1
ATOM 744 O O B MET A 1 94 ? 9.286 14.027 7.132 0.50 10.34 150 MET A O 1
ATOM 753 N N . SER A 1 95 ? 10.103 16.082 7.397 1.00 9.11 151 SER A N 1
ATOM 754 C CA . SER A 1 95 ? 9.088 16.714 6.548 1.00 9.56 151 SER A CA 1
ATOM 755 C C . SER A 1 95 ? 9.347 16.345 5.093 1.00 10.74 151 SER A C 1
ATOM 756 O O . SER A 1 95 ? 10.478 16.298 4.641 1.00 10.69 151 SER A O 1
ATOM 759 N N . LYS A 1 96 ? 8.263 16.251 4.342 1.00 10.62 152 LYS A N 1
ATOM 760 C CA . LYS A 1 96 ? 8.323 16.205 2.860 1.00 11.59 152 LYS A CA 1
ATOM 761 C C . LYS A 1 96 ? 8.518 17.594 2.286 1.00 11.44 152 LYS A C 1
ATOM 762 O O . LYS A 1 96 ? 9.232 17.722 1.250 1.00 15.03 152 LYS A O 1
ATOM 768 N N . ALA A 1 97 ? 7.940 18.615 2.896 1.00 11.43 153 ALA A N 1
ATOM 769 C CA . ALA A 1 97 ? 8.112 20.014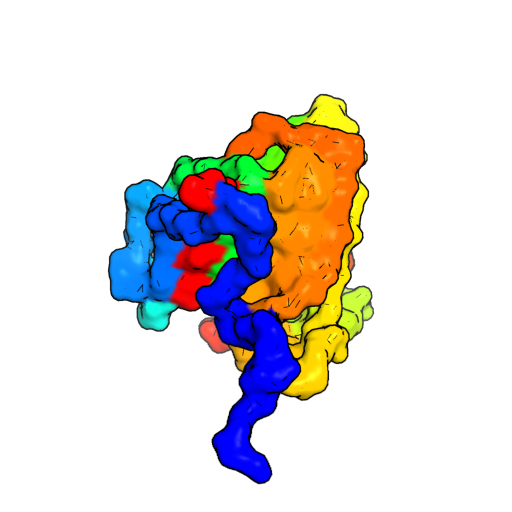 2.456 1.00 10.51 153 ALA A CA 1
ATOM 770 C C . ALA A 1 97 ? 9.413 20.598 2.989 1.00 10.44 153 ALA A C 1
ATOM 771 O O . ALA A 1 97 ? 9.960 20.118 4.007 1.00 11.68 153 ALA A O 1
ATOM 773 N N . GLN A 1 98 ? 9.932 21.557 2.273 1.00 11.32 154 GLN A N 1
ATOM 774 C CA . GLN A 1 98 ? 11.106 22.312 2.721 1.00 11.32 154 GLN A CA 1
ATOM 775 C C . GLN A 1 98 ? 10.705 23.762 2.989 1.00 12.19 154 GLN A C 1
ATOM 776 O O . GLN A 1 98 ? 9.650 24.226 2.529 1.00 14.16 154 GLN A O 1
ATOM 782 N N . VAL A 1 99 ? 11.497 24.440 3.802 1.00 10.60 155 VAL A N 1
ATOM 783 C CA . VAL A 1 99 ? 11.179 25.824 4.244 1.00 10.91 155 VAL A CA 1
ATOM 784 C C . VAL A 1 99 ? 12.408 26.724 4.051 1.00 10.08 155 VAL A C 1
ATOM 785 O O . VAL A 1 99 ? 13.555 26.241 4.134 1.00 10.09 155 VAL A O 1
ATOM 789 N N . ASN A 1 100 ? 12.158 27.995 3.854 1.00 9.91 156 ASN A N 1
ATOM 790 C CA . ASN A 1 100 ? 13.203 28.998 3.718 1.00 10.06 156 ASN A CA 1
ATOM 791 C C . ASN A 1 100 ? 12.952 30.139 4.695 1.00 9.92 156 ASN A C 1
ATOM 792 O O . ASN A 1 100 ? 11.855 30.289 5.207 1.00 9.00 156 ASN A O 1
ATOM 797 N N . TYR A 1 101 ? 13.988 30.921 4.943 1.00 9.30 157 TYR A N 1
ATOM 798 C CA . TYR A 1 101 ? 13.812 32.140 5.755 1.00 8.67 157 TYR A CA 1
ATOM 799 C C . TYR A 1 101 ? 12.909 33.106 4.985 1.00 9.17 157 TYR A C 1
ATOM 800 O O . TYR A 1 101 ? 12.842 33.023 3.788 1.00 10.81 157 TYR A O 1
ATOM 809 N N . PRO A 1 102 ? 12.268 34.088 5.624 1.00 8.90 158 PRO A N 1
ATOM 810 C CA . PRO A 1 102 ? 12.230 34.226 7.081 1.00 9.13 158 PRO A CA 1
ATOM 811 C C . PRO A 1 102 ? 11.107 33.350 7.654 1.00 8.80 158 PRO A C 1
ATOM 812 O O . PRO A 1 102 ? 10.047 33.389 7.177 1.00 8.76 158 PRO A O 1
ATOM 816 N N . MET A 1 103 ? 11.443 32.592 8.689 1.00 7.64 159 MET A N 1
ATOM 817 C CA . MET A 1 103 ? 10.461 31.619 9.216 1.00 7.81 159 MET A CA 1
ATOM 818 C C . MET A 1 103 ? 10.734 31.362 10.697 1.00 7.68 159 MET A C 1
ATOM 819 O O . MET A 1 103 ? 11.755 31.721 11.205 1.00 8.40 159 MET A O 1
ATOM 824 N N . TYR A 1 104 ? 9.736 30.767 11.319 1.00 7.72 160 TYR A N 1
ATOM 825 C CA . TYR A 1 104 ? 9.807 30.350 12.736 1.00 7.98 160 TYR A CA 1
ATOM 826 C C . TYR A 1 104 ? 9.203 28.951 12.842 1.00 7.73 160 TYR A C 1
ATOM 827 O O . TYR A 1 104 ? 8.163 28.732 12.341 1.00 8.55 160 TYR A O 1
ATOM 836 N N . THR A 1 105 ? 9.898 28.063 13.535 1.00 7.00 161 THR A N 1
ATOM 837 C CA . THR A 1 105 ? 9.313 26.736 13.839 1.00 6.97 161 THR A CA 1
ATOM 838 C C . THR A 1 105 ? 9.554 26.458 15.332 1.00 6.52 161 THR A C 1
ATOM 839 O O . THR A 1 105 ? 10.563 26.799 15.846 1.00 8.22 161 THR A O 1
ATOM 843 N N . VAL A 1 106 ? 8.585 25.831 15.960 1.00 7.15 162 VAL A N 1
ATOM 844 C CA . VAL A 1 106 ? 8.701 25.451 17.380 1.00 7.33 162 VAL A CA 1
ATOM 845 C C . VAL A 1 106 ? 8.038 24.104 17.531 1.00 7.49 162 VAL A C 1
ATOM 846 O O . VAL A 1 106 ? 6.941 23.842 16.969 1.00 7.24 162 VAL A O 1
ATOM 850 N N A SER A 1 107 ? 8.605 23.290 18.401 0.50 7.33 163 SER A N 1
ATOM 851 N N B SER A 1 107 ? 8.669 23.208 18.282 0.50 7.49 163 SER A N 1
ATOM 852 C CA A SER A 1 107 ? 8.082 21.941 18.660 0.50 7.27 163 SER A CA 1
ATOM 853 C CA B SER A 1 107 ? 7.997 21.954 18.668 0.50 7.42 163 SER A CA 1
ATOM 854 C C A SER A 1 107 ? 8.077 21.715 20.165 0.50 7.34 163 SER A C 1
ATOM 855 C C B SER A 1 107 ? 8.105 21.669 20.156 0.50 7.47 163 SER A C 1
ATOM 856 O O A SER A 1 107 ? 8.896 22.300 20.902 0.50 7.20 163 SER A O 1
ATOM 857 O O B SER A 1 107 ? 9.072 22.052 20.842 0.50 7.55 163 SER A O 1
ATOM 862 N N . ARG A 1 108 ? 7.100 20.967 20.632 1.00 7.29 164 ARG A N 1
ATOM 863 C CA . ARG A 1 108 ? 6.938 20.638 22.054 1.00 6.94 164 ARG A CA 1
ATOM 864 C C . ARG A 1 108 ? 7.406 19.226 22.265 1.00 7.24 164 ARG A C 1
ATOM 865 O O . ARG A 1 108 ? 6.795 18.272 21.705 1.00 8.01 164 ARG A O 1
ATOM 873 N N . ILE A 1 109 ? 8.480 19.050 23.023 1.00 7.63 165 ILE A N 1
ATOM 874 C CA . ILE A 1 109 ? 9.208 17.755 23.115 1.00 6.97 165 ILE A CA 1
ATOM 875 C C . ILE A 1 109 ? 9.486 17.384 24.574 1.00 7.58 165 ILE A C 1
ATOM 876 O O . ILE A 1 109 ? 9.943 18.243 25.342 1.00 7.73 165 ILE A O 1
ATOM 881 N N . LYS A 1 110 ? 9.253 16.106 24.901 1.00 7.80 166 LYS A N 1
ATOM 882 C CA . LYS A 1 110 ? 9.735 15.528 26.178 1.00 8.46 166 LYS A CA 1
ATOM 883 C C . LYS A 1 110 ? 10.701 14.425 25.784 1.00 8.43 166 LYS A C 1
ATOM 884 O O . LYS A 1 110 ? 10.331 13.522 25.060 1.00 9.20 166 LYS A O 1
ATOM 890 N N . GLY A 1 111 ? 11.954 14.548 26.186 1.00 9.59 167 GLY A N 1
ATOM 891 C CA . GLY A 1 111 ? 12.979 13.617 25.703 1.00 10.10 167 GLY A CA 1
ATOM 892 C C . GLY A 1 111 ? 12.911 12.257 26.367 1.00 9.44 167 GLY A C 1
ATOM 893 O O . GLY A 1 111 ? 12.417 12.089 27.457 1.00 10.94 167 GLY A O 1
ATOM 894 N N . ALA A 1 112 ? 13.406 11.289 25.617 1.00 9.11 168 ALA A N 1
ATOM 895 C CA . ALA A 1 112 ? 13.788 9.965 26.153 1.00 9.05 168 ALA A CA 1
ATOM 896 C C . ALA A 1 112 ? 14.902 10.176 27.181 1.00 10.25 168 ALA A C 1
ATOM 897 O O . ALA A 1 112 ? 15.864 10.937 26.895 1.00 11.19 168 ALA A O 1
ATOM 899 N N . HIS A 1 113 ? 14.816 9.557 28.326 1.00 9.19 169 HIS A N 1
ATOM 900 C CA . HIS A 1 113 ? 15.798 9.649 29.412 1.00 8.81 169 HIS A CA 1
ATOM 901 C C . HIS A 1 113 ? 16.832 8.528 29.325 1.00 9.43 169 HIS A C 1
ATOM 902 O O . HIS A 1 113 ? 16.953 7.720 30.278 1.00 10.61 169 HIS A O 1
ATOM 909 N N . ILE A 1 114 ? 17.529 8.482 28.214 1.00 9.38 170 ILE A N 1
ATOM 910 C CA . ILE A 1 114 ? 18.638 7.535 27.931 1.00 8.65 170 ILE A CA 1
ATOM 911 C C . ILE A 1 114 ? 19.774 8.340 27.370 1.00 8.63 170 ILE A C 1
ATOM 912 O O . ILE A 1 114 ? 19.525 9.504 27.008 1.00 8.75 170 ILE A O 1
ATOM 917 N N . SER A 1 115 ? 20.953 7.743 27.260 1.00 9.06 171 SER A N 1
ATOM 918 C CA . SER A 1 115 ? 22.116 8.516 26.759 1.00 8.16 171 SER A CA 1
ATOM 919 C C . SER A 1 115 ? 22.070 8.564 25.234 1.00 8.35 171 SER A C 1
ATOM 920 O O . SER A 1 115 ? 22.665 7.757 24.591 1.00 8.99 171 SER A O 1
ATOM 923 N N . ALA A 1 116 ? 21.339 9.543 24.745 1.00 7.88 172 ALA A N 1
ATOM 924 C CA . ALA A 1 116 ? 21.112 9.714 23.306 1.00 7.99 172 ALA A CA 1
ATOM 925 C C . ALA A 1 116 ? 20.747 11.168 23.065 1.00 7.52 172 ALA A C 1
ATOM 926 O O . ALA A 1 116 ? 20.169 11.742 23.910 1.00 9.55 172 ALA A O 1
ATOM 928 N N . TYR A 1 117 ? 21.148 11.661 21.916 1.00 7.76 173 TYR A N 1
ATOM 929 C CA . TYR A 1 117 ? 20.615 12.975 21.514 1.00 7.72 173 TYR A CA 1
ATOM 930 C C . TYR A 1 117 ? 19.176 12.809 21.007 1.00 8.35 173 TYR A C 1
ATOM 931 O O . TYR A 1 117 ? 18.899 11.990 20.169 1.00 8.65 173 TYR A O 1
ATOM 940 N N . ASN A 1 118 ? 18.311 13.586 21.632 1.00 7.51 174 ASN A N 1
ATOM 941 C CA . ASN A 1 118 ? 16.913 13.805 21.187 1.00 8.07 174 ASN A CA 1
ATOM 942 C C . ASN A 1 118 ? 17.026 15.073 20.332 1.00 7.47 174 ASN A C 1
ATOM 943 O O . ASN A 1 118 ? 17.395 16.091 20.850 1.00 8.08 174 ASN A O 1
ATOM 948 N N . THR A 1 119 ? 16.655 14.987 19.063 1.00 7.26 175 THR A N 1
ATOM 949 C CA . THR A 1 119 ? 16.979 16.100 18.129 1.00 7.22 175 THR A CA 1
ATOM 950 C C . THR A 1 119 ? 15.754 16.682 17.424 1.00 7.78 175 THR A C 1
ATOM 951 O O . THR A 1 119 ? 14.751 16.046 17.300 1.00 8.34 175 THR A O 1
ATOM 955 N N . PHE A 1 120 ? 15.913 17.940 17.047 1.00 7.40 176 PHE A N 1
ATOM 956 C CA . PHE A 1 120 ? 14.945 18.759 16.280 1.00 7.23 176 PHE A CA 1
ATOM 957 C C . PHE A 1 120 ? 15.857 19.663 15.453 1.00 7.38 176 PHE A C 1
ATOM 958 O O . PHE A 1 120 ? 16.577 20.461 16.004 1.00 7.66 176 PHE A O 1
ATOM 966 N N . TRP A 1 121 ? 15.832 19.450 14.145 1.00 7.55 177 TRP A N 1
ATOM 967 C CA . TRP A 1 121 ? 16.828 20.110 13.294 1.00 7.61 177 TRP A CA 1
ATOM 968 C C . TRP A 1 121 ? 16.292 20.302 11.888 1.00 7.94 177 TRP A C 1
ATOM 969 O O . TRP A 1 121 ? 15.240 19.746 11.576 1.00 8.85 177 TRP A O 1
ATOM 980 N N . LEU A 1 122 ? 16.961 21.152 11.163 1.00 8.17 178 LEU A N 1
ATOM 981 C CA . LEU A 1 122 ? 16.598 21.538 9.797 1.00 8.47 178 LEU A CA 1
ATOM 982 C C . LEU A 1 122 ? 17.819 21.307 8.938 1.00 9.30 178 LEU A C 1
ATOM 983 O O . LEU A 1 122 ? 18.917 21.700 9.317 1.00 8.80 178 LEU A O 1
ATOM 988 N N . ASN A 1 123 ? 17.641 20.695 7.763 1.00 9.05 179 ASN A N 1
ATOM 989 C CA . ASN A 1 123 ? 18.808 20.337 6.949 1.00 8.91 179 ASN A CA 1
ATOM 990 C C . ASN A 1 123 ? 18.446 20.326 5.471 1.00 9.37 179 ASN A C 1
ATOM 991 O O . ASN A 1 123 ? 17.341 19.913 5.072 1.00 9.97 179 ASN A O 1
ATOM 996 N N . ASN A 1 124 ? 19.463 20.610 4.683 1.00 9.49 180 ASN A N 1
ATOM 997 C CA . ASN A 1 124 ? 19.458 20.241 3.244 1.00 10.75 180 ASN A CA 1
ATOM 998 C C . ASN A 1 124 ? 20.919 19.982 2.898 1.00 11.05 180 ASN A C 1
ATOM 999 O O . ASN A 1 124 ? 21.720 20.920 3.013 1.00 11.01 180 ASN A O 1
ATOM 1004 N N . GLY A 1 125 ? 21.231 18.742 2.529 1.00 11.66 181 GLY A N 1
ATOM 1005 C CA . GLY A 1 125 ? 22.598 18.386 2.088 1.00 12.51 181 GLY A CA 1
ATOM 1006 C C . GLY A 1 125 ? 23.162 17.228 2.849 1.00 12.93 181 GLY A C 1
ATOM 1007 O O . GLY A 1 125 ? 22.486 16.506 3.597 1.00 14.89 181 GLY A O 1
ATOM 1008 N N . ASN A 1 126 ? 24.473 17.084 2.646 1.00 14.41 182 ASN A N 1
ATOM 1009 C CA . ASN A 1 126 ? 25.174 15.855 3.058 1.00 15.60 182 ASN A CA 1
ATOM 1010 C C . ASN A 1 126 ? 26.497 16.275 3.666 1.00 15.31 182 ASN A C 1
ATOM 1011 O O . ASN A 1 126 ? 26.743 17.466 3.894 1.00 14.70 182 ASN A O 1
ATOM 1016 N N . ILE A 1 127 ? 27.374 15.303 3.874 1.00 15.00 183 ILE A N 1
ATOM 1017 C CA . ILE A 1 127 ? 28.610 15.545 4.661 1.00 16.59 183 ILE A CA 1
ATOM 1018 C C . ILE A 1 127 ? 29.447 16.642 4.021 1.00 15.53 183 ILE A C 1
ATOM 1019 O O . ILE A 1 127 ? 30.125 17.403 4.752 1.00 15.20 183 ILE A O 1
ATOM 1024 N N . SER A 1 128 ? 29.443 16.735 2.692 1.00 14.86 184 SER A N 1
ATOM 1025 C CA . SER A 1 128 ? 30.368 17.643 1.982 1.00 14.73 184 SER A CA 1
ATOM 1026 C C . SER A 1 128 ? 29.759 18.991 1.628 1.00 12.39 184 SER A C 1
ATOM 1027 O O . SER A 1 128 ? 30.476 19.901 1.428 1.00 12.61 184 SER A O 1
ATOM 1030 N N . ASN A 1 129 ? 28.431 19.082 1.565 1.00 13.13 185 ASN A N 1
ATOM 1031 C CA . ASN A 1 129 ? 27.752 20.346 1.150 1.00 12.41 185 ASN A CA 1
ATOM 1032 C C . ASN A 1 129 ? 26.376 20.368 1.812 1.00 12.82 185 ASN A C 1
ATOM 1033 O O . ASN A 1 129 ? 25.578 19.542 1.497 1.00 13.33 185 ASN A O 1
ATOM 1038 N N . ARG A 1 130 ? 26.183 21.305 2.731 1.00 11.48 186 ARG A N 1
ATOM 1039 C CA . ARG A 1 130 ? 24.892 21.377 3.440 1.00 11.54 186 ARG A CA 1
ATOM 1040 C C . ARG A 1 130 ? 24.687 22.759 4.057 1.00 9.83 186 ARG A C 1
ATOM 1041 O O . ARG A 1 130 ? 25.594 23.514 4.237 1.00 9.99 186 ARG A O 1
ATOM 1049 N N . ASN A 1 131 ? 23.424 22.969 4.386 1.00 9.54 187 ASN A N 1
ATOM 1050 C CA . ASN A 1 131 ? 22.979 24.090 5.249 1.00 9.57 187 ASN A CA 1
ATOM 1051 C C . ASN A 1 131 ? 22.149 23.413 6.348 1.00 8.99 187 ASN A C 1
ATOM 1052 O O . ASN A 1 131 ? 21.267 22.668 6.016 1.00 9.09 187 ASN A O 1
ATOM 1057 N N . GLU A 1 132 ? 22.469 23.696 7.608 1.00 8.32 188 GLU A N 1
ATOM 1058 C CA . GLU A 1 132 ? 21.796 22.971 8.708 1.00 9.20 188 GLU A CA 1
ATOM 1059 C C . GLU A 1 132 ? 21.692 23.858 9.953 1.00 8.00 188 GLU A C 1
ATOM 1060 O O . GLU A 1 132 ? 22.592 24.592 10.261 1.00 9.06 188 GLU A O 1
ATOM 1066 N N . ILE A 1 133 ? 20.559 23.719 10.621 1.00 7.76 189 ILE A N 1
ATOM 1067 C CA . ILE A 1 133 ? 20.265 24.374 11.918 1.00 8.36 189 ILE A CA 1
ATOM 1068 C C . ILE A 1 133 ? 19.818 23.270 12.883 1.00 7.55 189 ILE A C 1
ATOM 1069 O O . ILE A 1 133 ? 18.847 22.612 12.630 1.00 8.52 189 ILE A O 1
ATOM 1074 N N . ASP A 1 134 ? 20.548 23.098 13.979 1.00 7.40 190 ASP A N 1
ATOM 1075 C CA . ASP A 1 134 ? 20.143 22.151 15.012 1.00 7.72 190 ASP A CA 1
ATOM 1076 C C . ASP A 1 134 ? 19.516 22.933 16.171 1.00 6.95 190 ASP A C 1
ATOM 1077 O O . ASP A 1 134 ? 20.186 23.705 16.832 1.00 7.53 190 ASP A O 1
ATOM 1082 N N . VAL A 1 135 ? 18.209 22.784 16.310 1.00 6.98 191 VAL A N 1
ATOM 1083 C CA . VAL A 1 135 ? 17.464 23.468 17.389 1.00 6.63 191 VAL A CA 1
ATOM 1084 C C . VAL A 1 135 ? 17.755 22.806 18.731 1.00 7.28 191 VAL A C 1
ATOM 1085 O O . VAL A 1 135 ? 18.073 23.483 19.708 1.00 7.52 191 VAL A O 1
ATOM 1089 N N . ILE A 1 136 ? 17.673 21.490 18.793 1.00 7.48 192 ILE A N 1
ATOM 1090 C CA . ILE A 1 136 ? 18.152 20.710 19.960 1.00 7.94 192 ILE A CA 1
ATOM 1091 C C . ILE A 1 136 ? 18.931 19.498 19.484 1.00 7.72 192 ILE A C 1
ATOM 1092 O O . ILE A 1 136 ? 18.563 18.836 18.517 1.00 8.12 192 ILE A O 1
ATOM 1097 N N . GLU A 1 137 ? 19.912 19.174 20.316 1.00 7.26 193 GLU A N 1
ATOM 1098 C CA . GLU A 1 137 ? 20.520 17.845 20.447 1.00 7.99 193 GLU A CA 1
ATOM 1099 C C . GLU A 1 137 ? 20.641 17.561 21.927 1.00 7.51 193 GLU A C 1
ATOM 1100 O O . GLU A 1 137 ? 21.666 17.888 22.506 1.00 8.36 193 GLU A O 1
ATOM 1106 N N . ASN A 1 138 ? 19.544 17.166 22.552 1.00 7.58 194 ASN A N 1
ATOM 1107 C CA . ASN A 1 138 ? 19.440 17.198 24.018 1.00 7.44 194 ASN A CA 1
ATOM 1108 C C . ASN A 1 138 ? 19.490 15.776 24.592 1.00 7.31 194 ASN A C 1
ATOM 1109 O O . ASN A 1 138 ? 18.780 14.863 24.134 1.00 7.84 194 ASN A O 1
ATOM 1114 N N . ASN A 1 139 ? 20.314 15.607 25.603 1.00 7.45 195 ASN A N 1
ATOM 1115 C CA . ASN A 1 139 ? 20.524 14.322 26.302 1.00 7.79 195 ASN A CA 1
ATOM 1116 C C . ASN A 1 139 ? 20.435 14.603 27.795 1.00 7.80 195 ASN A C 1
ATOM 1117 O O . ASN A 1 139 ? 21.340 15.235 28.338 1.00 8.94 195 ASN A O 1
ATOM 1122 N N . SER A 1 140 ? 19.372 14.141 28.467 1.00 8.05 196 SER A N 1
ATOM 1123 C CA . SER A 1 140 ? 19.191 14.325 29.907 1.00 8.10 196 SER A CA 1
ATOM 1124 C C . SER A 1 140 ? 19.790 13.197 30.756 1.00 8.50 196 SER A C 1
ATOM 1125 O O . SER A 1 140 ? 19.790 13.327 31.974 1.00 9.86 196 SER A O 1
ATOM 1128 N N . ASN A 1 141 ? 20.300 12.136 30.143 1.00 8.65 197 ASN A N 1
ATOM 1129 C CA . ASN A 1 141 ? 20.803 10.970 30.909 1.00 9.06 197 ASN A CA 1
ATOM 1130 C C . ASN A 1 141 ? 22.137 10.524 30.366 1.00 9.14 197 ASN A C 1
ATOM 1131 O O . ASN A 1 141 ? 22.293 9.377 29.959 1.00 9.01 197 ASN A O 1
ATOM 1136 N N . PRO A 1 142 ? 23.154 11.404 30.359 1.00 8.70 198 PRO A N 1
ATOM 1137 C CA . PRO A 1 142 ? 24.437 11.000 29.834 1.00 8.90 198 PRO A CA 1
ATOM 1138 C C . PRO A 1 142 ? 25.024 9.831 30.642 1.00 9.56 198 PRO A C 1
ATOM 1139 O O . PRO A 1 142 ? 24.958 9.824 31.849 1.00 9.86 198 PRO A O 1
ATOM 1143 N N . SER A 1 143 ? 25.669 8.931 29.925 1.00 9.43 199 SER A N 1
ATOM 1144 C CA . SER A 1 143 ? 26.395 7.798 30.560 1.00 9.68 199 SER A CA 1
ATOM 1145 C C . SER A 1 143 ? 27.867 8.098 30.732 1.00 10.25 199 SER A C 1
ATOM 1146 O O . SER A 1 143 ? 28.562 7.333 31.464 1.00 11.30 199 SER A O 1
ATOM 1149 N N . CYS A 1 144 ? 28.392 9.180 30.185 1.00 9.84 200 CYS A N 1
ATOM 1150 C CA . CYS A 1 144 ? 29.861 9.368 30.092 1.00 10.55 200 CYS A CA 1
ATOM 1151 C C . CYS A 1 144 ? 30.469 9.910 31.393 1.00 10.46 200 CYS A C 1
ATOM 1152 O O . CYS A 1 144 ? 31.693 10.054 31.351 1.00 11.82 200 CYS A O 1
ATOM 1155 N N . ASN A 1 145 ? 29.729 10.336 32.390 1.00 10.29 201 ASN A N 1
ATOM 1156 C CA . ASN A 1 145 ? 30.306 10.948 33.620 1.00 11.00 201 ASN A CA 1
ATOM 1157 C C . ASN A 1 145 ? 31.062 12.223 33.237 1.00 12.47 201 ASN A C 1
ATOM 1158 O O . ASN A 1 145 ? 32.057 12.572 33.891 1.00 11.64 201 ASN A O 1
ATOM 1163 N N . CYS A 1 146 ? 30.626 12.921 32.189 1.00 11.38 202 CYS A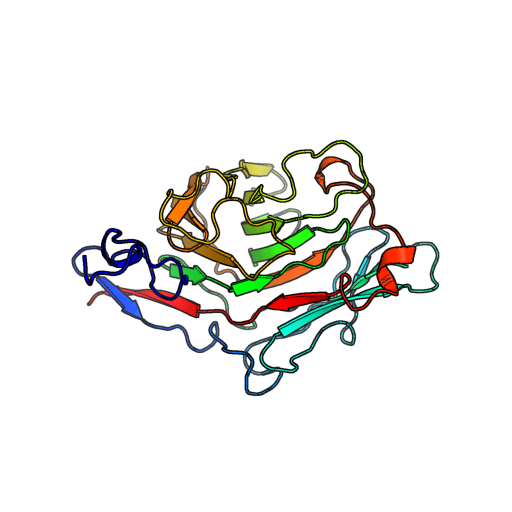 N 1
ATOM 1164 C CA . CYS A 1 146 ? 31.417 14.024 31.634 1.00 11.84 202 CYS A CA 1
ATOM 1165 C C . CYS A 1 146 ? 30.551 15.214 31.238 1.00 11.12 202 CYS A C 1
ATOM 1166 O O . CYS A 1 146 ? 31.104 16.187 30.705 1.00 12.06 202 CYS A O 1
ATOM 1169 N N . GLN A 1 147 ? 29.234 15.132 31.417 1.00 10.18 203 GLN A N 1
ATOM 1170 C CA . GLN A 1 147 ? 28.331 16.231 30.963 1.00 9.65 203 GLN A CA 1
ATOM 1171 C C . GLN A 1 147 ? 27.402 16.622 32.106 1.00 9.27 203 GLN A C 1
ATOM 1172 O O . GLN A 1 147 ? 26.218 16.471 31.964 1.00 10.10 203 GLN A O 1
ATOM 1178 N N . PRO A 1 148 ? 27.925 17.262 33.165 1.00 9.90 204 PRO A N 1
ATOM 1179 C CA . PRO A 1 148 ? 27.117 17.607 34.339 1.00 10.82 204 PRO A CA 1
ATOM 1180 C C . PRO A 1 148 ? 25.940 18.569 34.107 1.00 10.23 204 PRO A C 1
ATOM 1181 O O . PRO A 1 148 ? 25.060 18.542 34.850 1.00 10.98 204 PRO A O 1
ATOM 1185 N N . ASP A 1 149 ? 25.989 19.370 33.047 1.00 9.78 205 ASP A N 1
ATOM 1186 C CA . ASP A 1 149 ? 24.902 20.345 32.793 1.00 10.30 205 ASP A CA 1
ATOM 1187 C C . ASP A 1 149 ? 23.879 19.815 31.775 1.00 9.77 205 ASP A C 1
ATOM 1188 O O . ASP A 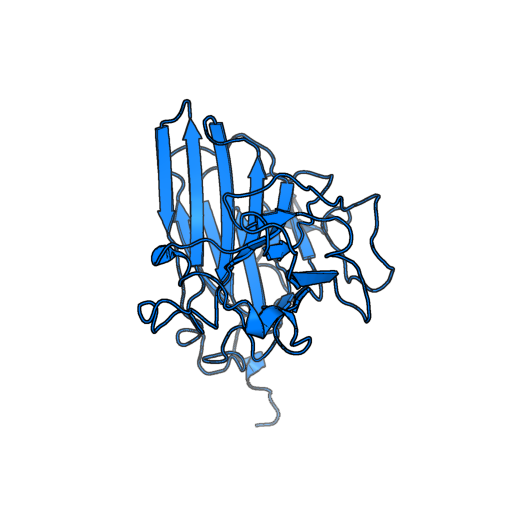1 149 ? 22.901 20.461 31.562 1.00 9.06 205 ASP A O 1
ATOM 1193 N N . PHE A 1 150 ? 24.142 18.650 31.180 1.00 8.95 206 PHE A N 1
ATOM 1194 C CA . PHE A 1 150 ? 23.289 18.115 30.075 1.00 8.65 206 PHE A CA 1
ATOM 1195 C C . PHE A 1 150 ? 21.788 18.046 30.374 1.00 8.29 206 PHE A C 1
ATOM 1196 O O . PHE A 1 150 ? 21.040 18.366 29.495 1.00 8.58 206 PHE A O 1
ATOM 1204 N N . PRO A 1 151 ? 21.302 17.689 31.580 1.00 8.12 207 PRO A N 1
ATOM 1205 C CA . PRO A 1 151 ? 19.860 17.676 31.838 1.00 9.38 207 PRO A CA 1
ATOM 1206 C C . PRO A 1 151 ? 19.117 19.015 31.655 1.00 8.41 207 PRO A C 1
ATOM 1207 O O . PRO A 1 151 ? 17.983 18.987 31.470 1.00 9.41 207 PRO A O 1
ATOM 1211 N N . TRP A 1 152 ? 19.829 20.134 31.731 1.00 8.49 208 TRP A N 1
ATOM 1212 C CA . TRP A 1 152 ? 19.246 21.488 31.592 1.00 8.53 208 TRP A CA 1
ATOM 1213 C C . TRP A 1 152 ? 19.873 22.240 30.411 1.00 7.54 208 TRP A C 1
ATOM 1214 O O . TRP A 1 152 ? 19.461 23.318 30.148 1.00 8.74 208 TRP A O 1
ATOM 1225 N N . GLN A 1 153 ? 20.818 21.634 29.706 1.00 8.15 209 GLN A N 1
ATOM 1226 C CA . GLN A 1 153 ? 21.538 22.333 28.616 1.00 8.11 209 GLN A CA 1
ATOM 1227 C C . GLN A 1 153 ? 20.862 22.086 27.263 1.00 8.03 209 GLN A C 1
ATOM 1228 O O . GLN A 1 153 ? 20.716 20.976 26.882 1.00 8.43 209 GLN A O 1
ATOM 1234 N N . MET A 1 154 ? 20.479 23.175 26.617 1.00 7.50 210 MET A N 1
ATOM 1235 C CA . MET A 1 154 ? 19.912 23.136 25.237 1.00 7.19 210 MET A CA 1
ATOM 1236 C C . MET A 1 154 ? 21.050 23.251 24.276 1.00 7.61 210 MET A C 1
ATOM 1237 O O . MET A 1 154 ? 21.736 24.310 24.261 1.00 8.32 210 MET A O 1
ATOM 1242 N N . ASN A 1 155 ? 21.348 22.200 23.531 1.00 7.12 211 ASN A N 1
ATOM 1243 C CA . ASN A 1 155 ? 22.477 22.192 22.606 1.00 7.72 211 ASN A CA 1
ATOM 1244 C C . ASN A 1 155 ? 21.935 22.583 21.245 1.00 7.77 211 ASN A C 1
ATOM 1245 O O . ASN A 1 155 ? 21.176 21.811 20.643 1.00 7.55 211 ASN A O 1
ATOM 1250 N N . SER A 1 156 ? 22.324 23.771 20.789 1.00 7.66 212 SER A N 1
ATOM 1251 C CA . SER A 1 156 ? 21.840 24.367 19.515 1.00 7.25 212 SER A CA 1
ATOM 1252 C C . SER A 1 156 ? 23.053 24.846 18.714 1.00 7.75 212 SER A C 1
ATOM 1253 O O . SER A 1 156 ? 23.980 25.330 19.311 1.00 8.14 212 SER A O 1
ATOM 1256 N N . GLN A 1 157 ? 22.990 24.707 17.400 1.00 7.19 213 GLN A N 1
ATOM 1257 C CA . GLN A 1 157 ? 24.143 25.132 16.567 1.00 7.71 213 GLN A CA 1
ATOM 1258 C C . GLN A 1 157 ? 23.698 25.236 15.107 1.00 7.10 213 GLN A C 1
ATOM 1259 O O . GLN A 1 157 ? 22.590 24.964 14.805 1.00 7.54 213 GLN A O 1
ATOM 1265 N N . TYR A 1 158 ? 24.619 25.667 14.262 1.00 8.13 214 TYR A N 1
ATOM 1266 C CA . TYR A 1 158 ? 24.398 25.625 12.796 1.00 8.23 214 TYR A CA 1
ATOM 1267 C C . TYR A 1 158 ? 25.641 25.024 12.146 1.00 8.06 214 TYR A C 1
ATOM 1268 O O . TYR A 1 158 ? 26.707 25.004 12.736 1.00 8.12 214 TYR A O 1
ATOM 1277 N N . PHE A 1 159 ? 25.408 24.524 10.938 1.00 7.95 215 PHE A N 1
ATOM 1278 C CA . PHE A 1 159 ? 26.512 24.106 10.032 1.00 9.43 215 PHE A CA 1
ATOM 1279 C C . PHE A 1 159 ? 26.261 24.707 8.644 1.00 9.03 215 PHE A C 1
ATOM 1280 O O . PHE A 1 159 ? 25.166 24.698 8.166 1.00 9.68 215 PHE A O 1
ATOM 1288 N N . HIS A 1 160 ? 27.341 25.220 8.082 1.00 8.87 216 HIS A N 1
ATOM 1289 C CA . HIS A 1 160 ? 27.343 25.691 6.674 1.00 9.59 216 HIS A CA 1
ATOM 1290 C C . HIS A 1 160 ? 28.566 25.017 6.055 1.00 9.70 216 HIS A C 1
ATOM 1291 O O . HIS A 1 160 ? 29.639 25.373 6.405 1.00 10.20 216 HIS A O 1
ATOM 1298 N N . VAL A 1 161 ? 28.331 24.035 5.198 1.00 9.38 217 VAL A N 1
ATOM 1299 C CA . VAL A 1 161 ? 29.468 23.238 4.651 1.00 10.02 217 VAL A CA 1
ATOM 1300 C C . VAL A 1 161 ? 29.492 23.404 3.140 1.00 11.06 217 VAL A C 1
ATOM 1301 O O . VAL A 1 161 ? 28.495 23.218 2.529 1.00 11.31 217 VAL A O 1
ATOM 1305 N N . VAL A 1 162 ? 30.651 23.792 2.642 1.00 11.88 218 VAL A N 1
ATOM 1306 C CA . VAL A 1 162 ? 30.870 23.966 1.178 1.00 12.61 218 VAL A CA 1
ATOM 1307 C C . VAL A 1 162 ? 32.125 23.177 0.801 1.00 12.01 218 VAL A C 1
ATOM 1308 O O . VAL A 1 162 ? 33.161 23.468 1.312 1.00 12.56 218 VAL A O 1
ATOM 1312 N N . ASN A 1 163 ? 31.936 22.146 -0.015 1.00 12.51 219 ASN A N 1
ATOM 1313 C CA . ASN A 1 163 ? 33.075 21.320 -0.519 1.00 12.62 219 ASN A CA 1
ATOM 1314 C C . ASN A 1 163 ? 33.986 20.886 0.637 1.00 13.97 219 ASN A C 1
ATOM 1315 O O . ASN A 1 163 ? 35.172 21.129 0.564 1.00 15.33 219 ASN A O 1
ATOM 1320 N N . ASP A 1 164 ? 33.374 20.324 1.673 1.00 13.36 220 ASP A N 1
ATOM 1321 C CA . ASP A 1 164 ? 34.058 19.794 2.879 1.00 14.98 220 ASP A CA 1
ATOM 1322 C C . ASP A 1 164 ? 34.645 20.881 3.780 1.00 13.94 220 ASP A C 1
ATOM 1323 O O . ASP A 1 164 ? 35.358 20.509 4.655 1.00 18.42 220 ASP A O 1
ATOM 1328 N N . ASP A 1 165 ? 34.409 22.160 3.513 1.00 12.85 221 ASP A N 1
ATOM 1329 C CA . ASP A 1 165 ? 34.867 23.230 4.399 1.00 13.71 221 ASP A CA 1
ATOM 1330 C C . ASP A 1 165 ? 33.713 23.567 5.335 1.00 12.56 221 ASP A C 1
ATOM 1331 O O . ASP A 1 165 ? 32.698 24.107 4.863 1.00 12.71 221 ASP A O 1
ATOM 1336 N N . THR A 1 166 ? 33.857 23.265 6.629 1.00 13.05 222 THR A N 1
ATOM 1337 C CA . THR A 1 166 ? 32.757 23.419 7.608 1.00 12.06 222 THR A CA 1
ATOM 1338 C C . THR A 1 166 ? 32.890 24.762 8.305 1.00 12.34 222 THR A C 1
ATOM 1339 O O . THR A 1 166 ? 33.944 25.063 8.922 1.00 13.82 222 THR A O 1
ATOM 1343 N N . LYS A 1 167 ? 31.823 25.535 8.296 1.00 10.56 223 LYS A N 1
ATOM 1344 C CA . LYS A 1 167 ? 31.580 26.626 9.248 1.00 11.16 223 LYS A CA 1
ATOM 1345 C C . LYS A 1 167 ? 30.549 26.110 10.248 1.00 10.62 223 LYS A C 1
ATOM 1346 O O . LYS A 1 167 ? 29.539 25.556 9.842 1.00 11.09 223 LYS A O 1
ATOM 1352 N N . ARG A 1 168 ? 30.803 26.295 11.534 1.00 10.13 224 ARG A N 1
ATOM 1353 C CA . ARG A 1 168 ? 29.944 25.738 12.597 1.00 10.23 224 ARG A CA 1
ATOM 1354 C C . ARG A 1 168 ? 30.096 26.666 13.784 1.00 10.00 224 ARG A C 1
ATOM 1355 O O . ARG A 1 168 ? 31.225 27.074 14.122 1.00 11.31 224 ARG A O 1
ATOM 1363 N N . ASN A 1 169 ? 29.012 26.951 14.484 1.00 8.35 225 ASN A N 1
ATOM 1364 C CA . ASN A 1 169 ? 29.114 27.589 15.809 1.00 8.37 225 ASN A CA 1
ATOM 1365 C C . ASN A 1 169 ? 27.959 27.119 16.665 1.00 7.80 225 ASN A C 1
ATOM 1366 O O . ASN A 1 169 ? 26.846 26.960 16.162 1.00 8.40 225 ASN A O 1
ATOM 1371 N N . LYS A 1 170 ? 28.222 26.971 17.946 1.00 8.89 226 LYS A N 1
ATOM 1372 C CA . LYS A 1 170 ? 27.188 26.647 18.929 1.00 8.96 226 LYS A CA 1
ATOM 1373 C C . LYS A 1 170 ? 26.574 27.899 19.483 1.00 8.28 226 LYS A C 1
ATOM 1374 O O . LYS A 1 170 ? 27.206 28.944 19.620 1.00 8.60 226 LYS A O 1
ATOM 1380 N N . GLY A 1 171 ? 25.291 27.804 19.798 1.00 8.45 227 GLY A N 1
ATOM 1381 C CA . GLY A 1 171 ? 24.533 28.813 20.536 1.00 8.42 227 GLY A CA 1
ATOM 1382 C C . GLY A 1 171 ? 23.711 28.166 21.598 1.00 9.07 227 GLY A C 1
ATOM 1383 O O . GLY A 1 171 ? 22.468 28.203 21.520 1.00 9.71 227 GLY A O 1
ATOM 1384 N N . ASN A 1 172 ? 24.372 27.487 22.508 1.00 8.24 228 ASN A N 1
ATOM 1385 C CA . ASN A 1 172 ? 23.686 26.709 23.564 1.00 8.61 228 ASN A CA 1
ATOM 1386 C C . ASN A 1 172 ? 22.991 27.660 24.550 1.00 9.52 228 ASN A C 1
ATOM 1387 O O . ASN A 1 172 ? 23.273 28.842 24.611 1.00 10.99 228 ASN A O 1
ATOM 1392 N N . PHE A 1 173 ? 22.086 27.103 25.312 1.00 8.47 229 PHE A N 1
ATOM 1393 C CA . PHE A 1 173 ? 21.368 27.840 26.366 1.00 9.45 229 PHE A CA 1
ATOM 1394 C C . PHE A 1 173 ? 21.159 26.832 27.501 1.00 11.25 229 PHE A C 1
ATOM 1395 O O . PHE A 1 173 ? 21.362 25.660 27.353 1.00 12.97 229 PHE A O 1
ATOM 1403 N N . ASP A 1 174 ? 20.850 27.352 28.662 1.00 13.98 230 ASP A N 1
ATOM 1404 C CA . ASP A 1 174 ? 20.564 26.458 29.801 1.00 13.16 230 ASP A CA 1
ATOM 1405 C C . ASP A 1 174 ? 19.195 26.865 30.347 1.00 12.59 230 ASP A C 1
ATOM 1406 O O . ASP A 1 174 ? 19.004 28.037 30.614 1.00 13.09 230 ASP A O 1
ATOM 1411 N N . ASN A 1 175 ? 18.347 25.901 30.681 1.00 10.50 231 ASN A N 1
ATOM 1412 C CA . ASN A 1 175 ? 16.959 26.192 31.131 1.00 10.42 231 ASN A CA 1
ATOM 1413 C C . ASN A 1 175 ? 16.910 26.755 32.557 1.00 10.61 231 ASN A C 1
ATOM 1414 O O . ASN A 1 175 ? 15.929 27.310 32.914 1.00 10.15 231 ASN A O 1
ATOM 1419 N N . ARG A 1 176 ? 18.030 26.714 33.278 1.00 10.42 232 ARG A N 1
ATOM 1420 C CA . ARG A 1 176 ? 18.163 27.375 34.600 1.00 10.47 232 ARG A CA 1
ATOM 1421 C C . ARG A 1 176 ? 18.363 28.891 34.407 1.00 12.55 232 ARG A C 1
ATOM 1422 O O . ARG A 1 176 ? 18.325 29.572 35.385 1.00 13.90 232 ARG A O 1
ATOM 1430 N N . GLU A 1 177 ? 18.550 29.374 33.182 1.00 11.54 233 GLU A N 1
ATOM 1431 C CA . GLU A 1 177 ? 18.699 30.812 32.852 1.00 13.09 233 GLU A CA 1
ATOM 1432 C C . GLU A 1 177 ? 17.392 31.361 32.290 1.00 12.37 233 GLU A C 1
ATOM 1433 O O . GLU A 1 177 ? 17.354 32.482 31.962 1.00 14.18 233 GLU A O 1
ATOM 1439 N N . LEU A 1 178 ? 16.318 30.580 32.307 1.00 10.95 234 LEU A N 1
ATOM 1440 C CA . LEU A 1 178 ? 14.995 31.133 31.952 1.00 11.47 234 LEU A CA 1
ATOM 1441 C C . LEU A 1 178 ? 14.580 32.112 33.066 1.00 12.45 234 LEU A C 1
ATOM 1442 O O . LEU A 1 178 ? 15.035 32.068 34.192 1.00 14.11 234 LEU A O 1
ATOM 1447 N N . SER A 1 179 ? 13.625 32.938 32.732 1.00 13.17 235 SER A N 1
ATOM 1448 C CA . SER A 1 179 ? 13.135 33.953 33.682 1.00 14.31 235 SER A CA 1
ATOM 1449 C C . SER A 1 179 ? 12.482 33.294 34.905 1.00 16.24 235 SER A C 1
ATOM 1450 O O . SER A 1 179 ? 11.935 32.216 34.841 1.00 15.46 235 SER A O 1
ATOM 1453 N N . ASP A 1 180 ? 12.547 34.011 36.024 1.00 17.35 236 ASP A N 1
ATOM 1454 C CA . ASP A 1 180 ? 12.028 33.485 37.315 1.00 17.62 236 ASP A CA 1
ATOM 1455 C C . ASP A 1 180 ? 10.551 33.099 37.244 1.00 15.52 236 ASP A C 1
ATOM 1456 O O . ASP A 1 180 ? 10.179 32.169 37.907 1.00 19.58 236 ASP A O 1
ATOM 1461 N N . ALA A 1 181 ? 9.760 33.798 36.435 1.00 14.31 237 ALA A N 1
ATOM 1462 C CA . ALA A 1 181 ? 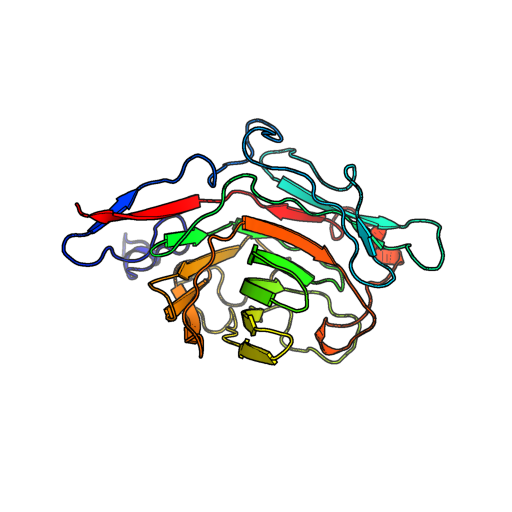8.313 33.514 36.312 1.00 15.65 237 ALA A CA 1
ATOM 1463 C C . ALA A 1 181 ? 8.016 32.272 35.455 1.00 13.33 237 ALA A C 1
ATOM 1464 O O . ALA A 1 181 ? 6.881 31.882 35.408 1.00 15.20 237 ALA A O 1
ATOM 1466 N N . ASN A 1 182 ? 9.028 31.788 34.712 1.00 12.65 238 ASN A N 1
ATOM 1467 C CA . ASN A 1 182 ? 8.801 30.676 33.758 1.00 11.83 238 ASN A CA 1
ATOM 1468 C C . ASN A 1 182 ? 8.739 29.368 34.526 1.00 11.24 238 ASN A C 1
ATOM 1469 O O . ASN A 1 182 ? 9.721 28.991 35.149 1.00 11.37 238 ASN A O 1
ATOM 1474 N N . PRO A 1 183 ? 7.602 28.657 34.570 1.00 12.04 239 PRO A N 1
ATOM 1475 C CA . PRO A 1 183 ? 7.516 27.456 35.404 1.00 12.09 239 PRO A CA 1
ATOM 1476 C C . PRO A 1 183 ? 8.414 26.314 34.953 1.00 12.36 239 PRO A C 1
ATOM 1477 O O . PRO A 1 183 ? 8.621 25.357 35.711 1.00 13.61 239 PRO A O 1
ATOM 1481 N N . LEU A 1 184 ? 8.957 26.385 33.733 1.00 10.75 240 LEU A N 1
ATOM 1482 C CA . LEU A 1 184 ? 9.887 25.336 33.260 1.00 10.76 240 LEU A CA 1
ATOM 1483 C C . LEU A 1 184 ? 11.343 25.639 33.567 1.00 10.21 240 LEU A C 1
ATOM 1484 O O . LEU A 1 184 ? 12.242 24.860 33.182 1.00 10.01 240 LEU A O 1
ATOM 1489 N N . LYS A 1 185 ? 11.653 26.759 34.224 1.00 9.88 241 LYS A N 1
ATOM 1490 C CA . LYS A 1 185 ? 13.009 27.073 34.680 1.00 10.64 241 LYS A CA 1
ATOM 1491 C C . LYS A 1 185 ? 13.555 25.939 35.553 1.00 11.19 241 LYS A C 1
ATOM 1492 O O . LYS A 1 185 ? 12.924 25.602 36.584 1.00 12.35 241 LYS A O 1
ATOM 1498 N N . GLY A 1 186 ? 14.703 25.374 35.176 1.00 10.67 242 GLY A N 1
ATOM 1499 C CA . GLY A 1 186 ? 15.372 24.327 35.973 1.00 11.37 242 GLY A CA 1
ATOM 1500 C C . GLY A 1 186 ? 14.711 22.993 35.866 1.00 10.68 242 GLY A C 1
ATOM 1501 O O . GLY A 1 186 ? 15.103 22.092 36.648 1.00 12.69 242 GLY A O 1
ATOM 1502 N N . VAL A 1 187 ? 13.735 22.779 34.978 1.00 9.93 243 VAL A N 1
ATOM 1503 C CA . VAL A 1 187 ? 13.086 21.463 34.799 1.00 10.84 243 VAL A CA 1
ATOM 1504 C C . VAL A 1 187 ? 13.853 20.679 33.734 1.00 10.82 243 VAL A C 1
ATOM 1505 O O . VAL A 1 187 ? 13.951 21.129 32.590 1.00 10.15 243 VAL A O 1
ATOM 1509 N N . ALA A 1 188 ? 14.367 19.508 34.096 1.00 9.57 244 ALA A N 1
ATOM 1510 C CA . ALA A 1 188 ? 15.239 18.767 33.176 1.00 9.34 244 ALA A CA 1
ATOM 1511 C C . ALA A 1 188 ? 14.413 18.298 31.981 1.00 9.35 244 ALA A C 1
ATOM 1512 O O . ALA A 1 188 ? 13.183 18.190 32.034 1.00 10.43 244 ALA A O 1
ATOM 1514 N N . TRP A 1 189 ? 15.111 17.961 30.891 1.00 8.71 245 TRP A N 1
ATOM 1515 C CA . TRP A 1 189 ? 14.445 17.651 29.592 1.00 8.13 245 TRP A CA 1
ATOM 1516 C C . TRP A 1 189 ? 13.478 16.464 29.638 1.00 9.21 245 TRP A C 1
ATOM 1517 O O . TRP A 1 189 ? 12.606 16.422 28.803 1.00 9.63 245 TRP A O 1
ATOM 1528 N N . ASN A 1 190 ? 13.713 15.516 30.533 1.00 9.61 246 ASN A N 1
ATOM 1529 C CA . ASN A 1 190 ? 12.894 14.288 30.643 1.00 10.63 246 ASN A CA 1
ATOM 1530 C C . ASN A 1 190 ? 11.722 14.494 31.609 1.00 11.50 246 ASN A C 1
ATOM 1531 O O . ASN A 1 190 ? 10.844 13.683 31.593 1.00 12.39 246 ASN A O 1
ATOM 1536 N N . GLU A 1 191 ? 11.724 15.564 32.375 1.00 10.20 247 GLU A N 1
ATOM 1537 C CA . GLU A 1 191 ? 10.721 15.687 33.460 1.00 10.94 247 GLU A CA 1
ATOM 1538 C C . GLU A 1 191 ? 9.392 16.224 32.950 1.00 11.42 247 GLU A C 1
ATOM 1539 O O . GLU A 1 191 ? 8.397 15.887 33.528 1.00 12.55 247 GLU A O 1
ATOM 1545 N N . GLU A 1 192 ? 9.432 17.092 31.947 1.00 9.42 248 GLU A N 1
ATOM 1546 C CA . GLU A 1 192 ? 8.211 17.710 31.404 1.00 8.82 248 GLU A CA 1
ATOM 1547 C C . GLU A 1 192 ? 8.496 18.032 29.937 1.00 8.60 248 GLU A C 1
ATOM 1548 O O . GLU A 1 192 ? 9.639 18.061 29.534 1.00 9.78 248 GLU A O 1
ATOM 1554 N N . TYR A 1 193 ? 7.441 18.280 29.194 1.00 8.61 249 TYR A N 1
ATOM 1555 C CA . TYR A 1 193 ? 7.590 18.790 27.818 1.00 8.54 249 TYR A CA 1
ATOM 1556 C C . TYR A 1 193 ? 8.084 20.243 27.896 1.00 9.10 249 TYR A C 1
ATOM 1557 O O . TYR A 1 193 ? 7.662 20.993 28.748 1.00 10.96 249 TYR A O 1
ATOM 1566 N N . HIS A 1 194 ? 9.048 20.566 27.050 1.00 7.92 250 HIS A N 1
ATOM 1567 C CA . HIS A 1 194 ? 9.489 21.938 26.808 1.00 7.21 250 HIS A CA 1
ATOM 1568 C C . HIS A 1 194 ? 9.164 22.275 25.339 1.00 7.40 250 HIS A C 1
ATOM 1569 O O . HIS A 1 194 ? 8.879 21.397 24.546 1.00 8.83 250 HIS A O 1
ATOM 1576 N N . THR A 1 195 ? 9.217 23.561 25.024 1.00 7.21 251 THR A N 1
ATOM 1577 C CA . THR A 1 195 ? 9.121 23.987 23.627 1.00 8.06 251 THR A CA 1
ATOM 1578 C C . THR A 1 195 ? 10.444 24.555 23.196 1.00 6.84 251 THR A C 1
ATOM 1579 O O . THR A 1 195 ? 11.100 25.284 24.001 1.00 8.63 251 THR A O 1
ATOM 1583 N N . PHE A 1 196 ? 10.809 24.268 21.968 1.00 7.37 252 PHE A N 1
ATOM 1584 C CA . PHE A 1 196 ? 12.084 24.606 21.362 1.00 7.66 252 PHE A CA 1
ATOM 1585 C C . PHE A 1 196 ? 11.834 25.194 20.001 1.00 7.55 252 PHE A C 1
ATOM 1586 O O . PHE A 1 196 ? 11.191 24.558 19.164 1.00 7.73 252 PHE A O 1
ATOM 1594 N N . GLY A 1 197 ? 12.279 26.433 19.829 1.00 7.41 253 GLY A N 1
ATOM 1595 C CA . GLY A 1 197 ? 12.026 27.172 18.578 1.00 7.38 253 GLY A CA 1
ATOM 1596 C C . GLY A 1 197 ? 13.229 27.759 17.933 1.00 6.99 253 GLY A C 1
ATOM 1597 O O . GLY A 1 197 ? 14.294 27.920 18.544 1.00 7.62 253 GLY A O 1
ATOM 1598 N N . VAL A 1 198 ? 13.027 28.125 16.683 1.00 7.38 254 VAL A N 1
ATOM 1599 C CA . VAL A 1 198 ? 14.086 28.871 15.968 1.00 6.67 254 VAL A CA 1
ATOM 1600 C C . VAL A 1 198 ? 13.429 29.871 15.022 1.00 6.85 254 VAL A C 1
ATOM 1601 O O . VAL A 1 198 ? 12.551 29.522 14.304 1.00 7.96 254 VAL A O 1
ATOM 1605 N N . TRP A 1 199 ? 13.884 31.104 15.147 1.00 6.98 255 TRP A N 1
ATOM 1606 C CA . TRP A 1 199 ? 13.568 32.163 14.160 1.00 7.34 255 TRP A CA 1
ATOM 1607 C C . TRP A 1 199 ? 14.775 32.250 13.219 1.00 7.76 255 TRP A C 1
ATOM 1608 O O . TRP A 1 199 ? 15.819 32.715 13.594 1.00 7.68 255 TRP A O 1
ATOM 1619 N N . TRP A 1 200 ? 14.582 31.706 12.029 1.00 7.69 256 TRP A N 1
ATOM 1620 C CA . TRP A 1 200 ? 15.609 31.780 10.955 1.00 7.64 256 TRP A CA 1
ATOM 1621 C C . TRP A 1 200 ? 15.253 33.075 10.227 1.00 8.02 256 TRP A C 1
ATOM 1622 O O . TRP A 1 200 ? 14.347 33.095 9.457 1.00 8.48 256 TRP A O 1
ATOM 1633 N N . LYS A 1 201 ? 15.947 34.139 10.571 1.00 8.14 257 LYS A N 1
ATOM 1634 C CA . LYS A 1 201 ? 15.524 35.516 10.209 1.00 10.03 257 LYS A CA 1
ATOM 1635 C C . LYS A 1 201 ? 15.853 35.915 8.776 1.00 9.95 257 LYS A C 1
ATOM 1636 O O . LYS A 1 201 ? 15.108 36.633 8.185 1.00 10.90 257 LYS A O 1
ATOM 1642 N N . ASP A 1 202 ? 16.982 35.463 8.298 1.00 10.13 258 ASP A N 1
ATOM 1643 C CA . ASP A 1 202 ? 17.509 35.850 6.968 1.00 10.86 258 ASP A CA 1
ATOM 1644 C C . ASP A 1 202 ? 18.568 34.823 6.579 1.00 10.14 258 ASP A C 1
ATOM 1645 O O . ASP A 1 202 ? 18.696 33.847 7.203 1.00 10.40 258 ASP A O 1
ATOM 1650 N N . ALA A 1 203 ? 19.439 35.158 5.653 1.00 10.41 259 ALA A N 1
ATOM 1651 C CA . ALA A 1 203 ? 20.420 34.146 5.196 1.00 10.64 259 ALA A CA 1
ATOM 1652 C C . ALA A 1 203 ? 21.479 33.780 6.245 1.00 9.35 259 ALA A C 1
ATOM 1653 O O . ALA A 1 203 ? 22.070 32.790 6.056 1.00 10.91 259 ALA A O 1
ATOM 1655 N N . THR A 1 204 ? 21.669 34.590 7.274 1.00 10.01 260 THR A N 1
ATOM 1656 C CA . THR A 1 204 ? 22.717 34.266 8.272 1.00 10.38 260 THR A CA 1
ATOM 1657 C C . THR A 1 204 ? 22.241 34.286 9.737 1.00 9.83 260 THR A C 1
ATOM 1658 O O . THR A 1 204 ? 22.825 33.616 10.524 1.00 10.40 260 THR A O 1
ATOM 1662 N N . HIS A 1 205 ? 21.216 35.060 10.065 1.00 9.06 261 HIS A N 1
ATOM 1663 C CA . HIS A 1 205 ? 20.841 35.269 11.498 1.00 8.80 261 HIS A CA 1
ATOM 1664 C C . HIS A 1 205 ? 19.838 34.225 11.986 1.00 8.99 261 HIS A C 1
ATOM 1665 O O . HIS A 1 205 ? 18.769 34.159 11.454 1.00 9.28 261 HIS A O 1
ATOM 1672 N N . ILE A 1 206 ? 20.233 33.521 13.045 1.00 8.37 262 ILE A N 1
ATOM 1673 C CA . ILE A 1 206 ? 19.453 32.384 13.602 1.00 9.53 262 ILE A CA 1
ATOM 1674 C C . ILE A 1 206 ? 19.299 32.584 15.115 1.00 8.76 262 ILE A C 1
ATOM 1675 O O . ILE A 1 206 ? 20.265 32.572 15.826 1.00 9.30 262 ILE A O 1
ATOM 1680 N N . GLN A 1 207 ? 18.068 32.769 15.541 1.00 7.82 263 GLN A N 1
ATOM 1681 C CA . GLN A 1 207 ? 17.749 33.009 16.968 1.00 8.13 263 GLN A CA 1
ATOM 1682 C C . GLN A 1 207 ? 16.947 31.829 17.518 1.00 7.39 263 GLN A C 1
ATOM 1683 O O . GLN A 1 207 ? 15.883 31.585 17.041 1.00 8.21 263 GLN A O 1
ATOM 1689 N N . PHE A 1 208 ? 17.521 31.152 18.504 1.00 7.56 264 PHE A N 1
ATOM 1690 C CA . PHE A 1 208 ? 16.831 30.022 19.177 1.00 7.10 264 PHE A CA 1
ATOM 1691 C C . PHE A 1 208 ? 15.933 30.570 20.293 1.00 7.14 264 PHE A C 1
ATOM 1692 O O . PHE A 1 208 ? 16.172 31.626 20.812 1.00 7.89 264 PHE A O 1
ATOM 1700 N N . TYR A 1 209 ? 14.908 29.787 20.584 1.00 6.84 265 TYR A N 1
ATOM 1701 C CA . TYR A 1 209 ? 13.920 30.070 21.651 1.00 7.34 265 TYR A CA 1
ATOM 1702 C C . TYR A 1 209 ? 13.713 28.794 22.471 1.00 7.23 265 TYR A C 1
ATOM 1703 O O . TYR A 1 209 ? 13.742 27.688 21.969 1.00 7.50 265 TYR A O 1
ATOM 1712 N N . LEU A 1 210 ? 13.482 29.016 23.753 1.00 7.30 266 LEU A N 1
ATOM 1713 C CA . LEU A 1 210 ? 13.226 27.937 24.736 1.00 7.21 266 LEU A CA 1
ATOM 1714 C C . LEU A 1 210 ? 12.084 28.375 25.644 1.00 7.27 266 LEU A C 1
ATOM 1715 O O . LEU A 1 210 ? 12.202 29.384 26.265 1.00 8.07 266 LEU A O 1
ATOM 1720 N N . ASP A 1 211 ? 11.000 27.610 25.664 1.00 7.29 267 ASP A N 1
ATOM 1721 C CA . ASP A 1 211 ? 9.838 27.870 26.566 1.00 7.74 267 ASP A CA 1
ATOM 1722 C C . ASP A 1 211 ? 9.402 29.338 26.462 1.00 8.17 267 ASP A C 1
ATOM 1723 O O . ASP A 1 211 ? 9.175 29.979 27.468 1.00 9.32 267 ASP A O 1
ATOM 1728 N N . GLY A 1 212 ? 9.350 29.819 25.233 1.00 7.60 268 GLY A N 1
ATOM 1729 C CA . GLY A 1 212 ? 8.899 31.163 24.908 1.00 8.73 268 GLY A CA 1
ATOM 1730 C C . GLY A 1 212 ? 9.967 32.226 24.994 1.00 8.73 268 GLY A C 1
ATOM 1731 O O . GLY A 1 212 ? 9.658 33.379 24.542 1.00 9.92 268 GLY A O 1
ATOM 1732 N N . GLU A 1 213 ? 11.155 31.957 25.483 1.00 8.25 269 GLU A N 1
ATOM 1733 C CA . GLU A 1 213 ? 12.158 33.007 25.748 1.00 8.73 269 GLU A CA 1
ATOM 1734 C C . GLU A 1 213 ? 13.283 32.923 24.735 1.00 8.35 269 GLU A C 1
ATOM 1735 O O . GLU A 1 213 ? 13.666 31.831 24.307 1.00 9.02 269 GLU A O 1
ATOM 1741 N N . PRO A 1 214 ? 13.904 34.053 24.353 1.00 8.62 270 PRO A N 1
ATOM 1742 C CA . PRO A 1 214 ? 15.090 33.975 23.522 1.00 9.04 270 PRO A CA 1
ATOM 1743 C C . PRO A 1 214 ? 16.159 33.162 24.242 1.00 9.55 270 PRO A C 1
ATOM 1744 O O . PRO A 1 214 ? 16.415 33.315 25.443 1.00 12.30 270 PRO A O 1
ATOM 1748 N N . ALA A 1 215 ? 16.757 32.188 23.549 1.00 9.26 271 ALA A N 1
ATOM 1749 C CA . ALA A 1 215 ? 17.790 31.301 24.059 1.00 9.64 271 ALA A CA 1
ATOM 1750 C C . ALA A 1 215 ? 19.134 31.719 23.461 1.00 10.03 271 ALA A C 1
ATOM 1751 O O . ALA A 1 215 ? 19.484 32.906 23.480 1.00 12.20 271 ALA A O 1
ATOM 1753 N N . GLY A 1 216 ? 19.874 30.788 22.870 1.00 8.05 272 GLY A N 1
ATOM 1754 C CA . GLY A 1 216 ? 21.117 31.130 22.168 1.00 8.58 272 GLY A CA 1
ATOM 1755 C C . GLY A 1 216 ? 20.834 31.721 20.821 1.00 8.61 272 GLY A C 1
ATOM 1756 O O . GLY A 1 216 ? 19.686 31.668 20.329 1.00 9.26 272 GLY A O 1
ATOM 1757 N N . SER A 1 217 ? 21.876 32.137 20.106 1.00 8.73 273 SER A N 1
ATOM 1758 C CA . SER A 1 217 ? 21.764 32.657 18.735 1.00 9.53 273 SER A CA 1
ATOM 1759 C C . SER A 1 217 ? 23.113 32.439 18.062 1.00 9.09 273 SER A C 1
ATOM 1760 O O . SER A 1 217 ? 24.181 32.369 18.732 1.00 10.74 273 SER A O 1
ATOM 1763 N N . VAL A 1 218 ? 23.092 32.330 16.761 1.00 8.63 274 VAL A N 1
ATOM 1764 C CA . VAL A 1 218 ? 24.307 32.207 15.956 1.00 8.99 274 VAL A CA 1
ATOM 1765 C C . VAL A 1 218 ? 24.103 33.046 14.701 1.00 8.88 274 VAL A C 1
ATOM 1766 O O . VAL A 1 218 ? 22.979 33.371 14.300 1.00 9.43 274 VAL A O 1
ATOM 1770 N N . VAL A 1 219 ? 25.203 33.336 14.049 1.00 9.63 275 VAL A N 1
ATOM 1771 C CA . VAL A 1 219 ? 25.258 34.040 12.744 1.00 9.84 275 VAL A CA 1
ATOM 1772 C C . VAL A 1 219 ? 26.061 33.176 11.807 1.00 9.93 275 VAL A C 1
ATOM 1773 O O . VAL A 1 219 ? 27.274 32.979 12.052 1.00 10.89 275 VAL A O 1
ATOM 1777 N N . SER A 1 220 ? 25.462 32.650 10.779 1.00 9.57 276 SER A N 1
ATOM 1778 C CA . SER A 1 220 ? 26.198 31.823 9.797 1.00 9.83 276 SER A CA 1
ATOM 1779 C C . SER A 1 220 ? 27.299 32.637 9.142 1.00 10.68 276 SER A C 1
ATOM 1780 O O . SER A 1 220 ? 27.070 33.771 8.745 1.00 11.43 276 SER A O 1
ATOM 1783 N N . ALA A 1 221 ? 28.476 32.056 9.015 1.00 11.00 277 ALA A N 1
ATOM 1784 C CA . ALA A 1 221 ? 29.633 32.730 8.404 1.00 12.02 277 ALA A CA 1
ATOM 1785 C C . ALA A 1 221 ? 29.391 32.857 6.909 1.00 12.40 277 ALA A C 1
ATOM 1786 O O . ALA A 1 221 ? 30.119 33.646 6.257 1.00 15.21 277 ALA A O 1
ATOM 1788 N N . ARG A 1 222 ? 28.475 32.099 6.336 1.00 11.21 278 ARG A N 1
ATOM 1789 C CA . ARG A 1 222 ? 28.138 32.157 4.882 1.00 11.68 278 ARG A CA 1
ATOM 1790 C C . ARG A 1 222 ? 26.629 32.193 4.747 1.00 12.31 278 ARG A C 1
ATOM 1791 O O . ARG A 1 222 ? 25.885 31.618 5.567 1.00 11.51 278 ARG A O 1
ATOM 1799 N N . ASP A 1 223 ? 26.134 32.837 3.708 1.00 10.90 279 ASP A N 1
ATOM 1800 C CA . ASP A 1 223 ? 24.688 32.860 3.459 1.00 11.03 279 ASP A CA 1
ATOM 1801 C C . ASP A 1 223 ? 24.186 31.446 3.292 1.00 10.69 279 ASP A C 1
ATOM 1802 O O . ASP A 1 223 ? 24.643 30.691 2.435 1.00 11.13 279 ASP A O 1
ATOM 1807 N N . PHE A 1 224 ? 23.081 31.152 3.994 1.00 9.89 280 PHE A N 1
ATOM 1808 C CA . PHE A 1 224 ? 22.264 29.982 3.613 1.00 10.88 280 PHE A CA 1
ATOM 1809 C C . PHE A 1 224 ? 21.620 30.225 2.227 1.00 11.32 280 PHE A C 1
ATOM 1810 O O . PHE A 1 224 ? 21.213 31.357 1.991 1.00 11.90 280 PHE A O 1
ATOM 1818 N N . THR A 1 225 ? 21.572 29.182 1.445 1.00 11.12 281 THR A N 1
ATOM 1819 C CA . THR A 1 225 ? 21.007 29.242 0.084 1.00 12.94 281 THR A CA 1
ATOM 1820 C C . THR A 1 225 ? 20.023 28.138 -0.172 1.00 13.74 281 THR A C 1
ATOM 1821 O O . THR A 1 225 ? 19.429 28.141 -1.265 1.00 16.03 281 THR A O 1
ATOM 1825 N N . ARG A 1 226 ? 19.854 27.189 0.720 1.00 11.16 282 ARG A N 1
ATOM 1826 C CA . ARG A 1 226 ? 19.016 26.021 0.516 1.00 11.56 282 ARG A CA 1
ATOM 1827 C C . ARG A 1 226 ? 17.732 26.143 1.312 1.00 11.97 282 ARG A C 1
ATOM 1828 O O . ARG A 1 226 ? 17.695 26.813 2.328 1.00 12.35 282 ARG A O 1
ATOM 1836 N N . GLU A 1 227 ? 16.704 25.456 0.851 1.00 11.48 283 GLU A N 1
ATOM 1837 C CA . GLU A 1 227 ? 15.472 25.236 1.598 1.00 11.75 283 GLU A CA 1
ATOM 1838 C C . GLU A 1 227 ? 15.608 23.962 2.375 1.00 11.71 283 GLU A C 1
ATOM 1839 O O . GLU A 1 227 ? 16.096 22.951 1.880 1.00 12.21 283 GLU A O 1
ATOM 1845 N N . LEU A 1 228 ? 15.147 23.958 3.620 1.00 9.65 284 LEU A N 1
ATOM 1846 C CA . LEU A 1 228 ? 15.504 22.893 4.583 1.00 9.53 284 LEU A CA 1
ATOM 1847 C C . LEU A 1 228 ? 14.318 22.019 4.957 1.00 8.97 284 LEU A C 1
ATOM 1848 O O . LEU A 1 228 ? 13.180 22.525 5.095 1.00 10.54 284 LEU A O 1
ATOM 1853 N N . ASN A 1 229 ? 14.576 20.751 5.158 1.00 8.60 285 ASN A N 1
ATOM 1854 C CA . ASN A 1 229 ? 13.556 19.838 5.720 1.00 8.99 285 ASN A CA 1
ATOM 1855 C C . ASN A 1 229 ? 13.647 19.908 7.252 1.00 9.61 285 ASN A C 1
ATOM 1856 O O . ASN A 1 229 ? 14.708 20.174 7.767 1.00 10.61 285 ASN A O 1
ATOM 1861 N N . ILE A 1 230 ? 12.530 19.666 7.904 1.00 8.78 286 ILE A N 1
ATOM 1862 C CA . ILE A 1 230 ? 12.469 19.618 9.399 1.00 8.76 286 ILE A CA 1
ATOM 1863 C C . ILE A 1 230 ? 12.542 18.150 9.810 1.00 9.21 286 ILE A C 1
ATOM 1864 O O . ILE A 1 230 ? 11.900 17.318 9.194 1.00 9.78 286 ILE A O 1
ATOM 1869 N N . ILE A 1 231 ? 13.358 17.882 10.821 1.00 7.90 287 ILE A N 1
ATOM 1870 C CA . ILE A 1 231 ? 13.686 16.487 11.221 1.00 8.36 287 ILE A CA 1
ATOM 1871 C C . ILE A 1 231 ? 13.683 16.338 12.739 1.00 7.27 287 ILE A C 1
ATOM 1872 O O . ILE A 1 231 ? 14.102 17.228 13.424 1.00 8.29 287 ILE A O 1
ATOM 1877 N N . TRP A 1 232 ? 13.203 15.188 13.191 1.00 7.48 288 TRP A N 1
ATOM 1878 C CA . TRP A 1 232 ? 13.458 14.715 14.574 1.00 7.61 288 TRP A CA 1
ATOM 1879 C C . TRP A 1 232 ? 14.078 13.315 14.493 1.00 7.55 288 TRP A C 1
ATOM 1880 O O . TRP A 1 232 ? 13.636 12.507 13.720 1.00 8.42 288 TRP A O 1
ATOM 1891 N N . ASP A 1 233 ? 15.043 13.046 15.354 1.00 7.99 289 ASP A N 1
ATOM 1892 C CA . ASP A 1 233 ? 15.600 11.682 15.487 1.00 8.46 289 ASP A CA 1
ATOM 1893 C C . ASP A 1 233 ? 16.168 11.506 16.895 1.00 8.13 289 ASP A C 1
ATOM 1894 O O . ASP A 1 233 ? 16.159 12.416 17.673 1.00 8.38 289 ASP A O 1
ATOM 1899 N N . LEU A 1 234 ? 16.544 10.266 17.164 1.00 8.92 290 LEU A N 1
ATOM 1900 C CA . LEU A 1 234 ? 17.037 9.866 18.498 1.00 8.04 290 LEU A CA 1
ATOM 1901 C C . LEU A 1 234 ? 18.223 8.944 18.221 1.00 8.75 290 LEU A C 1
ATOM 1902 O O . LEU A 1 234 ? 18.051 7.922 17.596 1.00 9.04 290 LEU A O 1
ATOM 1907 N N . TRP A 1 235 ? 19.408 9.351 18.680 1.00 7.68 291 TRP A N 1
ATOM 1908 C CA . TRP A 1 235 ? 20.599 8.561 18.288 1.00 8.73 291 TRP A CA 1
ATOM 1909 C C . TRP A 1 235 ? 21.662 8.617 19.372 1.00 8.63 291 TRP A C 1
ATOM 1910 O O . TRP A 1 235 ? 21.652 9.492 20.145 1.00 9.14 291 TRP A O 1
ATOM 1921 N N . THR A 1 236 ? 22.557 7.645 19.310 1.00 8.44 292 THR A N 1
ATOM 1922 C CA . THR A 1 236 ? 23.650 7.533 20.292 1.00 8.21 292 THR A CA 1
ATOM 1923 C C . THR A 1 236 ? 24.916 7.085 19.558 1.00 9.37 292 THR A C 1
ATOM 1924 O O . THR A 1 236 ? 24.837 6.607 18.465 1.00 9.68 292 THR A O 1
ATOM 1928 N N . VAL A 1 237 ? 26.033 7.286 20.231 1.00 8.99 293 VAL A N 1
ATOM 1929 C CA . VAL A 1 237 ? 27.350 6.885 19.725 1.00 9.50 293 VAL A CA 1
ATOM 1930 C C . VAL A 1 237 ? 28.277 6.912 20.904 1.00 9.57 293 VAL A C 1
ATOM 1931 O O . VAL A 1 237 ? 27.984 7.569 21.903 1.00 9.42 293 VAL A O 1
ATOM 1935 N N . ASP A 1 238 ? 29.401 6.204 20.791 1.00 10.79 294 ASP A N 1
ATOM 1936 C CA . ASP A 1 238 ? 30.392 6.155 21.897 1.00 10.69 294 ASP A CA 1
ATOM 1937 C C . ASP A 1 238 ? 31.296 7.375 21.784 1.00 10.85 294 ASP A C 1
ATOM 1938 O O . ASP A 1 238 ? 32.420 7.304 21.310 1.00 11.80 294 ASP A O 1
ATOM 1943 N N . ALA A 1 239 ? 30.765 8.522 22.198 1.00 9.48 295 ALA A N 1
ATOM 1944 C CA . ALA A 1 239 ? 31.494 9.811 22.182 1.00 10.08 295 ALA A CA 1
ATOM 1945 C C . ALA A 1 239 ? 31.055 10.648 23.343 1.00 9.40 295 ALA A C 1
ATOM 1946 O O . ALA A 1 239 ? 29.853 10.776 23.581 1.00 9.48 295 ALA A O 1
ATOM 1948 N N . ASP A 1 240 ? 32.004 11.230 24.053 1.00 9.01 296 ASP A N 1
ATOM 1949 C CA . ASP A 1 240 ? 31.731 12.027 25.246 1.00 8.97 296 ASP A CA 1
ATOM 1950 C C . ASP A 1 240 ? 30.965 13.305 24.864 1.00 8.94 296 ASP A C 1
ATOM 1951 O O . ASP A 1 240 ? 30.149 13.778 25.676 1.00 8.74 296 ASP A O 1
ATOM 1956 N N . TRP A 1 241 ? 31.145 13.834 23.663 1.00 8.79 297 TRP A N 1
ATOM 1957 C CA . TRP A 1 241 ? 30.380 15.039 23.278 1.00 8.33 297 TRP A CA 1
ATOM 1958 C C . TRP A 1 241 ? 28.891 14.751 23.092 1.00 8.90 297 TRP A C 1
ATOM 1959 O O . TRP A 1 241 ? 28.092 15.687 23.207 1.00 9.34 297 TRP A O 1
ATOM 1970 N N . LEU A 1 242 ? 28.512 13.501 22.860 1.00 8.66 298 LEU A N 1
ATOM 1971 C CA . LEU A 1 242 ? 27.072 13.126 22.781 1.00 8.45 298 LEU A CA 1
ATOM 1972 C C . LEU A 1 242 ? 26.547 12.862 24.181 1.00 8.14 298 LEU A C 1
ATOM 1973 O O . LEU A 1 242 ? 25.341 12.896 24.391 1.00 8.64 298 LEU A O 1
ATOM 1978 N N . GLY A 1 243 ? 27.426 12.616 25.123 1.00 8.82 299 GLY A N 1
ATOM 1979 C CA . GLY A 1 243 ? 27.045 12.221 26.470 1.00 9.71 299 GLY A CA 1
ATOM 1980 C C . GLY A 1 243 ? 27.336 10.775 26.792 1.00 9.72 299 GLY A C 1
ATOM 1981 O O . GLY A 1 243 ? 27.021 10.377 27.916 1.00 10.42 299 GLY A O 1
ATOM 1982 N N . GLY A 1 244 ? 27.874 10.024 25.846 1.00 9.61 300 GLY A N 1
ATOM 1983 C CA . GLY A 1 244 ? 28.184 8.601 26.097 1.00 9.66 300 GLY A CA 1
ATOM 1984 C C . GLY A 1 244 ? 27.187 7.649 25.447 1.00 10.34 300 GLY A C 1
ATOM 1985 O O . GLY A 1 244 ? 26.071 8.079 25.159 1.00 10.34 300 GLY A O 1
ATOM 1986 N N A LEU A 1 245 ? 27.534 6.455 25.323 0.50 10.28 301 LEU A N 1
ATOM 1987 N N B LEU A 1 245 ? 27.558 6.458 25.123 0.50 10.72 301 LEU A N 1
ATOM 1988 C CA A LEU A 1 245 ? 26.688 5.461 24.680 0.50 10.01 301 LEU A CA 1
ATOM 1989 C CA B LEU A 1 245 ? 26.623 5.409 24.645 0.50 11.12 301 LEU A CA 1
ATOM 1990 C C A LEU A 1 245 ? 25.495 5.107 25.573 0.50 9.90 301 LEU A C 1
ATOM 1991 C C B LEU A 1 245 ? 25.472 5.187 25.596 0.50 11.20 301 LEU A C 1
ATOM 1992 O O A LEU A 1 245 ? 25.640 5.009 26.774 0.50 9.32 301 LEU A O 1
ATOM 1993 O O B LEU A 1 245 ? 25.708 5.053 26.808 0.50 13.34 301 LEU A O 1
ATOM 2002 N N . ALA A 1 246 ? 24.403 4.957 25.053 1.00 11.30 302 ALA A N 1
ATOM 2003 C CA . ALA A 1 246 ? 23.170 4.533 25.751 1.00 11.68 302 ALA A CA 1
ATOM 2004 C C . ALA A 1 246 ? 23.387 3.182 26.435 1.00 12.46 302 ALA A C 1
ATOM 2005 O O . ALA A 1 246 ? 24.085 2.372 25.905 1.00 13.81 302 ALA A O 1
ATOM 2007 N N . LYS A 1 247 ? 22.791 3.039 27.605 1.00 11.68 303 LYS A N 1
ATOM 2008 C CA . LYS A 1 247 ? 22.855 1.754 28.339 1.00 12.41 303 LYS A CA 1
ATOM 2009 C C . LYS A 1 247 ? 21.794 0.815 27.747 1.00 12.60 303 LYS A C 1
ATOM 2010 O O . LYS A 1 247 ? 20.641 1.143 27.693 1.00 12.15 303 LYS A O 1
ATOM 2016 N N . LYS A 1 248 ? 22.211 -0.380 27.337 1.00 12.59 304 LYS A N 1
ATOM 2017 C CA . LYS A 1 248 ? 21.261 -1.363 26.739 1.00 12.88 304 LYS A CA 1
ATOM 2018 C C . LYS A 1 248 ? 20.090 -1.696 27.682 1.00 13.18 304 LYS A C 1
ATOM 2019 O O . LYS A 1 248 ? 19.010 -1.832 27.209 1.00 13.35 304 LYS A O 1
ATOM 2025 N N . GLU A 1 249 ? 20.319 -1.748 28.986 1.00 13.50 305 GLU A N 1
ATOM 2026 C CA . GLU A 1 249 ? 19.274 -2.062 29.994 1.00 16.51 305 GLU A CA 1
ATOM 2027 C C . GLU A 1 249 ? 18.132 -1.039 29.961 1.00 16.57 305 GLU A C 1
ATOM 2028 O O . GLU A 1 249 ? 17.019 -1.410 30.234 1.00 18.61 305 GLU A O 1
ATOM 2034 N N . HIS A 1 250 ? 18.425 0.195 29.564 1.00 14.00 306 HIS A N 1
ATOM 2035 C CA . HIS A 1 250 ? 17.383 1.253 29.537 1.00 13.19 306 HIS A CA 1
ATOM 2036 C C . HIS A 1 250 ? 16.424 1.052 28.370 1.00 13.95 306 HIS A C 1
ATOM 2037 O O . HIS A 1 250 ? 15.311 1.500 28.457 1.00 13.70 306 HIS A O 1
ATOM 2044 N N . LEU A 1 251 ? 16.820 0.303 27.348 1.00 13.10 307 LEU A N 1
ATOM 2045 C CA . LEU A 1 251 ? 15.976 0.153 26.135 1.00 13.11 307 LEU A CA 1
ATOM 2046 C C . LEU A 1 251 ? 14.734 -0.722 26.360 1.00 14.16 307 LEU A C 1
ATOM 2047 O O . LEU A 1 251 ? 13.889 -0.693 25.525 1.00 15.20 307 LEU A O 1
ATOM 2052 N N . SER A 1 252 ? 14.665 -1.446 27.471 1.00 15.49 308 SER A N 1
ATOM 2053 C CA . SER A 1 252 ? 13.498 -2.283 27.809 1.00 17.28 308 SER A CA 1
ATOM 2054 C C . SER A 1 252 ? 12.562 -1.489 28.708 1.00 17.17 308 SER A C 1
ATOM 2055 O O . SER A 1 252 ? 11.511 -1.989 29.014 1.00 19.84 308 SER A O 1
ATOM 2058 N N . ASN A 1 253 ? 12.939 -0.276 29.093 1.00 15.01 309 ASN A N 1
ATOM 2059 C CA . ASN A 1 253 ? 12.110 0.533 30.018 1.00 15.20 309 ASN A CA 1
ATOM 2060 C C . ASN A 1 253 ? 11.325 1.551 29.197 1.00 15.70 309 ASN A C 1
ATOM 2061 O O . ASN A 1 253 ? 11.870 2.576 28.829 1.00 13.48 309 ASN A O 1
ATOM 2066 N N . ASN A 1 254 ? 10.026 1.320 29.046 1.00 14.02 310 ASN A N 1
ATOM 2067 C CA . ASN A 1 254 ? 9.106 2.144 28.222 1.00 15.45 310 ASN A CA 1
ATOM 2068 C C . ASN A 1 254 ? 8.781 3.499 28.859 1.00 14.84 310 ASN A C 1
ATOM 2069 O O . ASN A 1 254 ? 8.157 4.259 28.208 1.00 16.18 310 ASN A O 1
ATOM 2074 N N . ASN A 1 255 ? 9.192 3.736 30.092 1.00 15.55 311 ASN A N 1
ATOM 2075 C CA . ASN A 1 255 ? 9.034 5.026 30.793 1.00 15.48 311 ASN A CA 1
ATOM 2076 C C . ASN A 1 255 ? 10.178 5.977 30.400 1.00 13.42 311 ASN A C 1
ATOM 2077 O O . ASN A 1 255 ? 10.040 7.130 30.641 1.00 14.70 311 ASN A O 1
ATOM 2082 N N . ILE A 1 256 ? 11.299 5.460 29.889 1.00 12.29 312 ILE A N 1
ATOM 2083 C CA . ILE A 1 256 ? 12.442 6.343 29.539 1.00 10.79 312 ILE A CA 1
ATOM 2084 C C . ILE A 1 256 ? 12.911 6.201 28.101 1.00 9.95 312 ILE A C 1
ATOM 2085 O O . ILE A 1 256 ? 13.744 7.023 27.730 1.00 10.40 312 ILE A O 1
ATOM 2090 N N . ASN A 1 257 ? 12.512 5.208 27.334 1.00 10.09 313 ASN A N 1
ATOM 2091 C CA . ASN A 1 257 ? 13.148 4.899 26.055 1.00 10.62 313 ASN A CA 1
ATOM 2092 C C . ASN A 1 257 ? 12.485 5.632 24.892 1.00 9.68 313 ASN A C 1
ATOM 2093 O O . ASN A 1 257 ? 12.851 5.376 23.752 1.00 9.76 313 ASN A O 1
ATOM 2098 N N . THR A 1 258 ? 11.544 6.540 25.176 1.00 9.79 314 THR A N 1
ATOM 2099 C CA . THR A 1 258 ? 10.706 7.133 24.109 1.00 10.10 314 THR A CA 1
ATOM 2100 C C . THR A 1 258 ? 10.760 8.660 24.127 1.00 9.16 314 THR A C 1
ATOM 2101 O O . THR A 1 258 ? 10.462 9.277 25.151 1.00 9.69 314 THR A O 1
ATOM 2105 N N . MET A 1 259 ? 11.149 9.212 23.011 1.00 8.52 315 MET A N 1
ATOM 2106 C CA . MET A 1 259 ? 11.079 10.665 22.741 1.00 7.95 315 MET A CA 1
ATOM 2107 C C . MET A 1 259 ? 9.647 10.964 22.297 1.00 8.32 315 MET A C 1
ATOM 2108 O O . MET A 1 259 ? 9.138 10.267 21.397 1.00 9.29 315 MET A O 1
ATOM 2113 N N . LYS A 1 260 ? 9.037 12.023 22.824 1.00 8.38 316 LYS A N 1
ATOM 2114 C CA . LYS A 1 260 ? 7.636 12.355 22.477 1.00 8.42 316 LYS A CA 1
ATOM 2115 C C . LYS A 1 260 ? 7.553 13.811 22.063 1.00 8.45 316 LYS A C 1
ATOM 2116 O O . LYS A 1 260 ? 8.117 14.702 22.727 1.00 9.41 316 LYS A O 1
ATOM 2122 N N . ILE A 1 261 ? 6.887 13.989 20.933 1.00 8.57 317 ILE A N 1
ATOM 2123 C CA . ILE A 1 261 ? 6.689 15.316 20.288 1.00 8.26 317 ILE A CA 1
ATOM 2124 C C . ILE A 1 261 ? 5.191 15.597 20.279 1.00 8.43 317 ILE A C 1
ATOM 2125 O O . ILE A 1 261 ? 4.443 14.904 19.543 1.00 9.03 317 ILE A O 1
ATOM 2130 N N . ASP A 1 262 ? 4.717 16.536 21.077 1.00 8.05 318 ASP A N 1
ATOM 2131 C CA . ASP A 1 262 ? 3.275 16.827 21.177 1.00 8.61 318 ASP A CA 1
ATOM 2132 C C . ASP A 1 262 ? 2.799 17.553 19.920 1.00 7.87 318 ASP A C 1
ATOM 2133 O O . ASP A 1 262 ? 1.646 17.338 19.472 1.00 8.98 318 ASP A O 1
ATOM 2138 N N . TRP A 1 263 ? 3.590 18.473 19.407 1.00 7.67 319 TRP A N 1
ATOM 2139 C CA . TRP A 1 263 ? 3.158 19.281 18.263 1.00 7.86 319 TRP A CA 1
ATOM 2140 C C . TRP A 1 263 ? 4.341 19.991 17.671 1.00 8.04 319 TRP A C 1
ATOM 2141 O O . TRP A 1 263 ? 5.401 20.094 18.287 1.00 7.89 319 TRP A O 1
ATOM 2152 N N . ILE A 1 264 ? 4.132 20.480 16.471 1.00 7.43 320 ILE A N 1
ATOM 2153 C CA . ILE A 1 264 ? 5.041 21.389 15.757 1.00 7.86 320 ILE A CA 1
ATOM 2154 C C . ILE A 1 264 ? 4.182 22.490 15.159 1.00 7.64 320 ILE A C 1
ATOM 2155 O O . ILE A 1 264 ? 3.130 22.199 14.514 1.00 8.41 320 ILE A O 1
ATOM 2160 N N . HIS A 1 265 ? 4.565 23.736 15.334 1.00 6.80 321 HIS A N 1
ATOM 2161 C CA . HIS A 1 265 ? 3.948 24.910 14.678 1.00 7.31 321 HIS A CA 1
ATOM 2162 C C . HIS A 1 265 ? 5.006 25.594 13.849 1.00 7.89 321 HIS A C 1
ATOM 2163 O O . HIS A 1 265 ? 6.043 26.025 14.383 1.00 8.52 321 HIS A O 1
ATOM 2170 N N . THR A 1 266 ? 4.781 25.742 12.547 1.00 7.83 322 THR A N 1
ATOM 2171 C CA . THR A 1 266 ? 5.730 26.394 11.666 1.00 7.94 322 THR A CA 1
ATOM 2172 C C . THR A 1 266 ? 5.046 27.526 10.970 1.00 8.31 322 THR A C 1
ATOM 2173 O O . THR A 1 266 ? 3.878 27.377 10.528 1.00 8.71 322 THR A O 1
ATOM 2177 N N . TYR A 1 267 ? 5.739 28.625 10.867 1.00 8.17 323 TYR A N 1
ATOM 2178 C CA . TYR A 1 267 ? 5.197 29.901 10.342 1.00 8.25 323 TYR A CA 1
ATOM 2179 C C . TYR A 1 267 ? 6.169 30.497 9.344 1.00 7.64 323 TYR A C 1
ATOM 2180 O O . TYR A 1 267 ? 7.387 30.449 9.527 1.00 8.81 323 TYR A O 1
ATOM 2189 N N . GLN A 1 268 ? 5.636 31.101 8.301 1.00 8.72 324 GLN A N 1
ATOM 2190 C CA . GLN A 1 268 ? 6.414 31.950 7.398 1.00 8.34 324 GLN A CA 1
ATOM 2191 C C . GLN A 1 268 ? 6.173 33.384 7.786 1.00 9.35 324 GLN A C 1
ATOM 2192 O O . GLN A 1 268 ? 5.010 33.748 8.079 1.00 9.88 324 GLN A O 1
ATOM 2198 N N . LEU A 1 269 ? 7.213 34.214 7.842 1.00 8.88 325 LEU A N 1
ATOM 2199 C CA . LEU A 1 269 ? 7.025 35.663 7.990 1.00 9.47 325 LEU A CA 1
ATOM 2200 C C . LEU A 1 269 ? 6.880 36.222 6.584 1.00 10.61 325 LEU A C 1
ATOM 2201 O O . LEU A 1 269 ? 7.761 35.994 5.756 1.00 12.01 325 LEU A O 1
ATOM 2206 N N . VAL A 1 270 ? 5.797 36.930 6.326 1.00 11.22 326 VAL A N 1
ATOM 2207 C CA . VAL A 1 270 ? 5.446 37.462 4.962 1.00 12.89 326 VAL A CA 1
ATOM 2208 C C . VAL A 1 270 ? 4.994 38.898 5.105 1.00 13.35 326 VAL A C 1
ATOM 2209 O O . VAL A 1 270 ? 4.710 39.392 6.177 1.00 12.97 326 VAL A O 1
ATOM 2213 N N . GLU A 1 271 ? 4.928 39.604 3.977 1.00 17.39 327 GLU A N 1
ATOM 2214 C CA . GLU A 1 271 ? 4.425 41.014 3.975 1.00 20.05 327 GLU A CA 1
ATOM 2215 C C . GLU A 1 271 ? 2.940 41.034 4.346 1.00 20.30 327 GLU A C 1
ATOM 2216 O O . GLU A 1 271 ? 2.204 40.155 3.890 1.00 22.72 327 GLU A O 1
ATOM 2222 N N . GLU A 1 272 ? 2.566 41.981 5.195 1.00 23.48 328 GLU A N 1
ATOM 2223 C CA . GLU A 1 272 ? 1.183 42.172 5.746 1.00 27.72 328 GLU A CA 1
ATOM 2224 C C . GLU A 1 272 ? 0.167 42.523 4.639 1.00 30.26 328 GLU A C 1
ATOM 2225 O O . GLU A 1 272 ? 0.661 43.059 3.633 1.00 31.51 328 GLU A O 1
#

Organism: Zobellia galactanivorans (strain DSM 12802 / CCUG 47099 / CIP 106680 / NCIMB 13871 / Dsij) (NCBI:txid63186)

Radius of gyration: 17.98 Å; Cα contacts (8 Å, |Δi|>4): 761; chains: 1; bounding box: 41×55×44 Å

Sequence (269 aa):
SHHHHHHGSTYDFTGNTPPPAPQGMKWVKKISQLSDEFNNGFNTDKWTKSLWNYGVPVQMKAENSGVSSDGKLWIKATLGNDPERWFETSRVMMSKAQVNYPMYTVSSRIKGAHISAYNTFWLNNGNISNRNEIDVIENNSNPSCNCQPDFPWQMNSQYFHVVNDDTKRNKGNFDNRELSDANPLKGVAWNEEYHTFGVWWKDATHIQFYLDGEPAGSVVSARDFTRELNIIWDLWTVDADWLGGLLAKKEHLSNNNINTMKIDWIHTYQLVEE

Nearest PDB structures (foldseek):
  6hy3-assembly1_A  TM=1.004E+00  e=2.141E-58  Zobellia galactanivorans
  3wz1-assembly1_A  TM=8.278E-01  e=1.886E-19  Microbulbifer thermotolerans
  3juu-assembly1_A  TM=8.028E-01  e=1.361E-19  Zobellia galactanivorans
  1o4z-assembly1_A  TM=8.513E-01  e=3.949E-18  Zobellia galactanivorans
  3wvj-assembly1_A  TM=7.370E-01  e=3.221E-11  Acetivibrio thermocellus ATCC 27405

InterPro domains:
  IPR000757 Beta-glucanase-like, N-terminal domain [PS51762] (70-328)
  IPR013320 Concanavalin A-like lectin/glucanase domain superfamily [SSF49899] (76-326)

B-factor: mean 14.04, std 7.32, range [6.52, 67.77]

Foldseek 3Di:
DPDALCVPDPFQLQQPDWPDFPPQKDKDFPVLQWDQLPPKDDVSWKDWDFDFDFWQAGADPVQWIRDPLWTKWFWAADDDPTHGTYITKMKTPDFADPQKKKKWWKQAFQWLKFWWKKKWDDDQAAIKIKTQARAHLHFPPVQCVQRQFKGWIKIWGHHRNRIDMDTFMFGLCPPDPSNPCRPPGRNRGIKMKMWRPHAQFWIWIDISRHTGGIGGTPDGHDDTIMIMTIIGADQDVVSRGGTDNVSSVPPSRRMMIISIMIMIHIGGD

=== Feature glossary ===
The record interleaves many kinds of information about one protein. Here is each kind framed as the question it answers.

Q: What are the backbone torsion angles?
A: φ (phi) and ψ (psi) are the two rotatable backbone dihedrals per residue: φ is the C(i-1)–N–Cα–C torsion, ψ is the N–Cα–C–N(i+1) torsion, both in degrees on (−180°, 180°]. α-helical residues cluster near (−60°, −45°); β-strand residues near (−120°, +130°). A Ramachandran plot is simply a scatter of (φ, ψ) for every residue.

Q: What is the amino-acid chain?
A: This is the polypeptide sequence — one letter per residue, N-terminus first. Length ranges from a few dozen residues for small domains to over a thousand for large multi-domain proteins.

Q: How mobile is each atom in the crystal?
A: For experimental (PDB) structures, the B-factor (temperature factor) quantifies the positional spread of each atom in the crystal — a combination of thermal vibration and static disorder — in units of Å². High B-factors mark flexible loops or poorly resolved regions; low B-factors mark the rigid, well-ordered core.

Q: Are the domains correctly placed relative to each other?
A: Predicted Aligned Error (PAE) is an AlphaFold confidence matrix: entry (i, j) is the expected error in the position of residue j, in ångströms, when the prediction is superimposed on the true structure at residue i. Low PAE within a block of residues means that block is internally rigid and well-predicted; high PAE between two blocks means their relative placement is uncertain even if each block individually is confident.

Q: How confident is the AlphaFold model at each residue?
A: pLDDT is the predicted lDDT-Cα score: AlphaFold's confidence that the local environment of each residue (all inter-atomic distances within 15 Å) is correctly placed. It is a per-residue number between 0 and 100, with higher meaning more reliable.

Q: What family and function is it annotated with?
A: Functional annotations link the protein to curated databases. InterPro entries identify conserved domains and families by matching the sequence against member-database signatures (Pfam, PROSITE, CDD, …). Gene Ontology (GO) terms describe molecular function, biological process, and cellular component in a controlled vocabulary. CATH places the structure in a hierarchical fold classification (Class/Architecture/Topology/Homologous-superfamily). The organism is the source species.

Q: How big and how compact is the whole molecule?
A: Three whole-structure scalars: the radius of gyration (RMS distance of Cα from centroid, in Å), the count of Cα–Cα contacts (pairs closer than 8 Å and separated by more than four residues in sequence — i.e. tertiary, not local, contacts), and the bounding-box dimensions. Together they distinguish compact globular folds from extended fibres or disordered chains.

Q: What known structures does this most resemble?
A: The Foldseek neighbor list gives the closest experimentally determined structures in the PDB, ranked by structural alignment. TM-score near 1 means near-identical fold; near 0.3 means only rough topology match. This is how one finds what a novel AlphaFold prediction most resembles in the solved-structure universe.

Q: Which residues are buried vs exposed?
A: SASA measures how much of the protein is reachable by solvent. It is computed by rolling a water-sized probe over the atomic surface and summing the exposed area (Å²). Per-residue SASA distinguishes core (buried, low SASA) from surface (exposed, high SASA) residues; total SASA is a whole-molecule size measure.

Q: Which residues are in helices, strands, or loops?
A: Eight-state secondary structure (DSSP): H is the canonical α-helix, G the tighter 3₁₀-helix, I the wider π-helix; E/B are β-structure, T and S are turns and bends, and '-' is everything else. DSSP derives these from the pattern of main-chain N–H···O=C hydrogen bonds, not from the sequence.

Q: Where is each backbone atom in 3D?
A: Structure coordinates are given as an mmCIF _atom_site loop: one row per atom with element, residue name, chain id, sequence number, and x/y/z position in Å. Only the four main-chain atoms per residue are included here; side chains are omitted to keep the record compact.

Q: What if only a Cα trace is available?
A: Three-state secondary structure (P-SEA) collapses the eight DSSP classes into helix (a), strand (b), and coil (c). P-SEA assigns these from Cα geometry alone — distances and angles — without requiring backbone oxygens, so it works on any Cα trace.

Q: What do the rendered images show?
A: The six renders are orthographic views along the three Cartesian axes in both directions. Representation (cartoon, sticks, or surface) and color scheme (sequence-rainbow or by-chain) vary across proteins so the training set covers all the common visualization conventions.

Q: What does the local fold look like, residue by residue?
A: Foldseek's 3Di representation compresses backbone geometry into a per-residue letter drawn from a learned twenty-state alphabet. It captures the tertiary interaction pattern around each residue — which residues are packed against it in space, regardless of where they are in sequence.

Q: What do the diagnostic plots show?
A: The contact map is a binary N×N matrix image: pixel (i, j) is dark where Cα_i and Cα_j are within 8 Å and |i−j|>4. Because the |i−j|>4 filter removes local helical contacts, off-diagonal stripes parallel to the main diagonal indicate parallel β-sheets; stripes perpendicular to it indicate antiparallel β-sheets. The Ramachandran plot scatters every residue's (φ, ψ) pair against the sterically allowed regions. The PAE heatmap renders the predicted-aligned-error matrix.